Protein AF-A0A9N8ZS80-F1 (afdb_monomer_lite)

Organism: NCBI:txid144538

Foldseek 3Di:
DDKDKDKDFQKQFDQDPLDDPVLRGRHTDTFMDIDPADKDKDKADFPQFQDQLCVCVVVVSGRIDHTFIKIWMFGPDPPDATEIEIEGDADQQHALQSLLSRVLSVQLVCVVCCQRHQWYKYWYFSNQFLAQPCLVDSRHPDPCSPLVYPHRSLRLCVQQQVPAALVNDQFRQSLQQLVPPDDDPPCGRVNSPHDRSSRRSSHHNQWDFLDDQPPPFFAQDCVVVSSGTGRGITIITGQKDWPDKDWDPPVCPPHNTIDIDTDIDGDPDVQSNDDSVSSVVVSVVRNVVSVVVNVVVVVVVVVVVVVVVVVVVVVVVVVVVVVVVVVVVVVD

Secondary structure (DSSP, 8-state):
-PPEEEEEEEEEE---TTS-GGG---SEEEEEEEESSEEEEEEEE-S--SS-HHHHGGGGT--EEE--EEEEEEEE-SSSSPEEEEEEE--SSSHHHHHHHHHHHHHHHHHHTTTT--SEEEEEE-----SGGGGGSTT--STHHHHTTTS-HHHHHIIIIITSBGGG-SS-HHHHTTT-TTTTTTSTTTTT---HHHHHH--BSS-B-SS-TTTS-SB--GGGTTS--B--EEEEEESEEEEEEEEE-TT-SS-SS-EEEEEEEE---SSSSS-HHHHHHHHHHHHHHHHHHHHHHHHHHHHHHHHHHHHHHHHHHHHHHHHHHHHHTT--

Structure (mmCIF, N/CA/C/O backbone):
data_AF-A0A9N8ZS80-F1
#
_entry.id   AF-A0A9N8ZS80-F1
#
loop_
_atom_site.group_PDB
_atom_site.id
_atom_site.type_symbol
_atom_site.label_atom_id
_atom_site.label_alt_id
_atom_site.label_comp_id
_atom_site.label_asym_id
_atom_site.label_entity_id
_atom_site.label_seq_id
_atom_site.pdbx_PDB_ins_code
_atom_site.Cartn_x
_atom_site.Cartn_y
_atom_site.Cartn_z
_atom_site.occupancy
_atom_site.B_iso_or_equiv
_atom_site.auth_seq_id
_atom_site.auth_comp_id
_atom_site.auth_asym_id
_atom_site.auth_atom_id
_atom_site.pdbx_PDB_model_num
ATOM 1 N N . MET A 1 1 ? -5.943 -30.310 -9.540 1.00 59.84 1 MET A N 1
ATOM 2 C CA . MET A 1 1 ? -4.812 -29.507 -9.014 1.00 59.84 1 MET A CA 1
ATOM 3 C C . MET A 1 1 ? -5.146 -29.093 -7.591 1.00 59.84 1 MET A C 1
ATOM 5 O O . MET A 1 1 ? -6.266 -28.646 -7.380 1.00 59.84 1 MET A O 1
ATOM 9 N N . LYS A 1 2 ? -4.237 -29.285 -6.628 1.00 87.75 2 LYS A N 1
ATOM 10 C CA . LYS A 1 2 ? -4.430 -28.842 -5.236 1.00 87.75 2 LYS A CA 1
ATOM 11 C C . LYS A 1 2 ? -3.836 -27.437 -5.080 1.00 87.75 2 LYS A C 1
ATOM 13 O O . LYS A 1 2 ? -2.750 -27.196 -5.592 1.00 87.75 2 LYS A O 1
ATOM 18 N N . TRP A 1 3 ? -4.551 -26.531 -4.420 1.00 94.44 3 TRP A N 1
ATOM 19 C CA . TRP A 1 3 ? -4.026 -25.214 -4.051 1.00 94.44 3 TRP A CA 1
ATOM 20 C C . TRP A 1 3 ? -3.178 -25.328 -2.782 1.00 94.44 3 TRP A C 1
ATOM 22 O O . TRP A 1 3 ? -3.508 -26.111 -1.891 1.00 94.44 3 TRP A O 1
ATOM 32 N N . LYS A 1 4 ? -2.107 -24.541 -2.700 1.00 96.06 4 LYS A N 1
ATOM 33 C CA . LYS A 1 4 ? -1.313 -24.320 -1.489 1.00 96.06 4 LYS A CA 1
ATOM 34 C C . LYS A 1 4 ? -1.683 -22.957 -0.922 1.00 96.06 4 LYS A C 1
ATOM 36 O O . LYS A 1 4 ? -1.818 -22.004 -1.686 1.00 96.06 4 LYS A O 1
ATOM 41 N N . GLY A 1 5 ? -1.885 -22.875 0.387 1.00 97.44 5 GLY A N 1
ATOM 42 C CA . GLY A 1 5 ? -2.353 -21.662 1.049 1.00 97.44 5 GLY A CA 1
ATOM 43 C C . GLY A 1 5 ? -1.586 -21.391 2.331 1.00 97.44 5 GLY A C 1
ATOM 44 O O . GLY A 1 5 ? -1.298 -22.320 3.083 1.00 97.44 5 GLY A O 1
ATOM 45 N N . GLY A 1 6 ? -1.277 -20.122 2.561 1.00 98.00 6 GLY A N 1
ATOM 46 C CA . GLY A 1 6 ? -0.759 -19.605 3.819 1.00 98.00 6 GLY A CA 1
ATOM 47 C C . GLY A 1 6 ? -1.748 -18.593 4.375 1.00 98.00 6 GLY A C 1
ATOM 48 O O . GLY A 1 6 ? -2.259 -17.758 3.628 1.00 98.00 6 GLY A O 1
ATOM 49 N N . PHE A 1 7 ? -2.022 -18.678 5.672 1.00 98.31 7 PHE A N 1
ATOM 50 C CA . PHE A 1 7 ? -2.827 -17.710 6.407 1.00 98.31 7 PHE A CA 1
ATOM 51 C C . PHE A 1 7 ? -2.052 -17.275 7.645 1.00 98.31 7 PHE A C 1
ATOM 53 O O . PHE A 1 7 ? -1.544 -18.120 8.383 1.00 98.31 7 PHE A O 1
ATOM 60 N N . VAL A 1 8 ? -1.979 -15.968 7.877 1.00 98.31 8 VAL A N 1
ATOM 61 C CA . VAL A 1 8 ? -1.471 -15.408 9.130 1.00 98.31 8 VAL A CA 1
ATOM 62 C C . VAL A 1 8 ? -2.592 -14.654 9.823 1.00 98.31 8 VAL A C 1
ATOM 64 O O . VAL A 1 8 ? -3.201 -13.757 9.245 1.00 98.31 8 VAL A O 1
ATOM 67 N N . CYS A 1 9 ? -2.862 -15.032 11.069 1.00 98.00 9 CYS A N 1
ATOM 68 C CA . CYS A 1 9 ? -3.802 -14.324 11.923 1.00 98.00 9 CYS A CA 1
ATOM 69 C C . CYS A 1 9 ? -3.148 -13.029 12.423 1.00 98.00 9 CYS A C 1
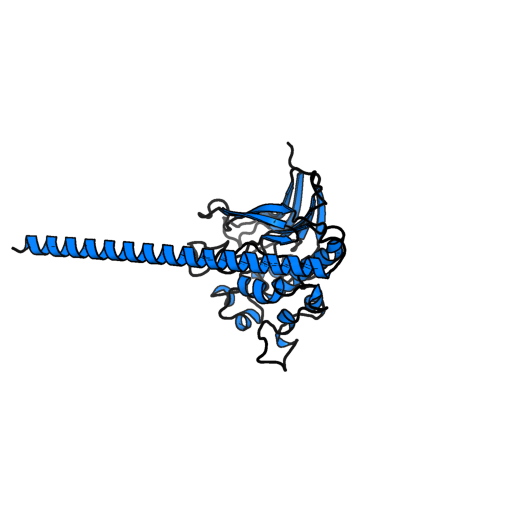ATOM 71 O O . CYS A 1 9 ? -2.146 -13.082 13.134 1.00 98.00 9 CYS A O 1
ATOM 73 N N . GLU A 1 10 ? -3.726 -11.883 12.076 1.00 97.31 10 GLU A N 1
ATOM 74 C CA . GLU A 1 10 ? -3.350 -10.581 12.634 1.00 97.31 10 GLU A CA 1
ATOM 75 C C . GLU A 1 10 ? -4.068 -10.332 13.959 1.00 97.31 10 GLU A C 1
ATOM 77 O O . GLU A 1 10 ? -3.439 -9.944 14.945 1.00 97.31 10 GLU A O 1
ATOM 82 N N . PHE A 1 11 ? -5.382 -10.594 13.988 1.00 96.69 11 PHE A N 1
ATOM 83 C CA . PHE A 1 11 ? -6.222 -10.356 15.156 1.00 96.69 11 PHE A CA 1
ATOM 84 C C . PHE A 1 11 ? -7.147 -11.517 15.471 1.00 96.69 11 PHE A C 1
ATOM 86 O O . PHE A 1 11 ? -7.776 -12.094 14.588 1.00 96.69 11 PHE A O 1
ATOM 93 N N . ILE A 1 12 ? -7.300 -11.770 16.764 1.00 96.12 12 ILE A N 1
ATOM 94 C CA . ILE A 1 12 ? -8.440 -12.494 17.315 1.00 96.12 12 ILE A CA 1
ATOM 95 C C . ILE A 1 12 ? -9.488 -11.441 17.684 1.00 96.12 12 ILE A C 1
ATOM 97 O O . ILE A 1 12 ? -9.229 -10.571 18.520 1.00 96.12 12 ILE A O 1
ATOM 101 N N . GLU A 1 13 ? -10.650 -11.504 17.040 1.00 93.94 13 GLU A N 1
ATOM 102 C CA . GLU A 1 13 ? -11.804 -10.643 17.300 1.00 93.94 13 GLU A CA 1
ATOM 103 C C . GLU A 1 13 ? -12.533 -11.185 18.535 1.00 93.94 13 GLU A C 1
ATOM 105 O O . GLU A 1 13 ? -13.081 -12.286 18.500 1.00 93.94 13 GLU A O 1
ATOM 110 N N . ILE A 1 14 ? -12.536 -10.444 19.643 1.00 93.69 14 ILE A N 1
ATOM 111 C CA . ILE A 1 14 ? -13.192 -10.896 20.876 1.00 93.69 14 ILE A CA 1
ATOM 112 C C . ILE A 1 14 ? -14.683 -10.587 20.774 1.00 93.69 14 ILE A C 1
ATOM 114 O O . ILE A 1 14 ? -15.053 -9.451 20.475 1.00 93.69 14 ILE A O 1
ATOM 118 N N . GLU A 1 15 ? -15.516 -11.593 21.038 1.00 93.44 15 GLU A N 1
ATOM 119 C CA . GLU A 1 15 ? -16.963 -11.415 21.139 1.00 93.44 15 GLU A CA 1
ATOM 120 C C . GLU A 1 15 ? -17.309 -10.413 22.252 1.00 93.44 15 GLU A C 1
ATOM 122 O O . GLU A 1 15 ? -16.790 -10.516 23.368 1.00 93.44 15 GLU A O 1
ATOM 127 N N . SER A 1 16 ? -18.133 -9.406 21.960 1.00 91.75 16 SER A N 1
ATOM 128 C CA . SER A 1 16 ? -18.447 -8.361 22.933 1.00 91.75 16 SER A CA 1
ATOM 129 C C . SER A 1 16 ? -19.764 -7.657 22.660 1.00 91.75 16 SER A C 1
ATOM 131 O O . SER A 1 16 ? -19.909 -6.986 21.643 1.00 91.75 16 SER A O 1
ATOM 133 N N . GLU A 1 17 ? -20.624 -7.632 23.680 1.00 91.44 17 GLU A N 1
ATOM 134 C CA . GLU A 1 17 ? -21.903 -6.904 23.702 1.00 91.44 17 GLU A CA 1
ATOM 135 C C . GLU A 1 17 ? -21.783 -5.396 23.403 1.00 91.44 17 GLU A C 1
ATOM 137 O O . GLU A 1 17 ? -22.780 -4.736 23.121 1.00 91.44 17 GLU A O 1
ATOM 142 N N . LYS A 1 18 ? -20.570 -4.825 23.454 1.00 86.75 18 LYS A N 1
ATOM 143 C CA . LYS A 1 18 ? -20.315 -3.432 23.049 1.00 86.75 18 LYS A CA 1
ATOM 144 C C . LYS A 1 18 ? -20.438 -3.220 21.535 1.00 86.75 18 LYS A C 1
ATOM 146 O O . LYS A 1 18 ? -20.561 -2.076 21.095 1.00 86.75 18 LYS A O 1
ATOM 151 N N . ARG A 1 19 ? -20.340 -4.288 20.741 1.00 85.94 19 ARG A N 1
ATOM 152 C CA . ARG A 1 19 ? -20.450 -4.264 19.282 1.00 85.94 19 ARG A CA 1
ATOM 153 C C . ARG A 1 19 ? -21.894 -4.495 18.847 1.00 85.94 19 ARG A C 1
ATOM 155 O O . ARG A 1 19 ? -22.724 -4.992 19.596 1.00 85.94 19 ARG A O 1
ATOM 162 N N . HIS A 1 20 ? -22.194 -4.137 17.603 1.00 83.62 20 HIS A N 1
ATOM 163 C CA . HIS A 1 20 ? -23.466 -4.504 16.987 1.00 83.62 20 HIS A CA 1
ATOM 164 C C . HIS A 1 20 ? -23.537 -6.013 16.740 1.00 83.62 20 HIS A C 1
ATOM 166 O O . HIS A 1 20 ? -22.519 -6.613 16.417 1.00 83.62 20 HIS A O 1
ATOM 172 N N . ASP A 1 21 ? -24.741 -6.592 16.771 1.00 84.94 21 ASP A N 1
ATOM 173 C CA . ASP A 1 21 ? -24.992 -8.034 16.580 1.00 84.94 21 ASP A CA 1
ATOM 174 C C . ASP A 1 21 ? -24.302 -8.638 15.351 1.00 84.94 21 ASP A C 1
ATOM 176 O O . ASP A 1 21 ? -23.766 -9.741 15.405 1.00 84.94 21 ASP A O 1
ATOM 180 N N . ARG A 1 22 ? -24.253 -7.889 14.245 1.00 80.75 22 ARG A N 1
ATOM 181 C CA . ARG A 1 22 ? -23.562 -8.312 13.019 1.00 80.75 22 ARG A CA 1
ATOM 182 C C . ARG A 1 22 ? -22.041 -8.417 13.194 1.00 80.75 22 ARG A C 1
ATOM 184 O O . ARG A 1 22 ? -21.412 -9.252 12.555 1.00 80.75 22 ARG A O 1
ATOM 191 N N . ASP A 1 23 ? -21.467 -7.559 14.031 1.00 83.81 23 ASP A N 1
ATOM 192 C CA . ASP A 1 23 ? -20.028 -7.333 14.163 1.00 83.81 23 ASP A CA 1
ATOM 193 C C . ASP A 1 23 ? -19.503 -7.812 15.533 1.00 83.81 23 ASP A C 1
ATOM 195 O O . ASP A 1 23 ? -18.401 -7.426 15.924 1.00 83.81 23 ASP A O 1
ATOM 199 N N . GLN A 1 24 ? -20.271 -8.650 16.252 1.00 85.62 24 GLN A N 1
ATOM 200 C CA . GLN A 1 24 ? -20.043 -9.063 17.650 1.00 85.62 24 GLN A CA 1
ATOM 201 C C . GLN A 1 24 ? -18.624 -9.552 17.932 1.00 85.62 24 GLN A C 1
ATOM 203 O O . GLN A 1 24 ? -18.120 -9.324 19.025 1.00 85.62 24 GLN A O 1
ATOM 208 N N . GLY A 1 25 ? -17.951 -10.145 16.945 1.00 87.31 25 GLY A N 1
ATOM 209 C CA . GLY A 1 25 ? -16.612 -10.712 17.072 1.00 87.31 25 GLY A CA 1
ATOM 210 C C . GLY A 1 25 ? -16.663 -12.237 17.050 1.00 87.31 25 GLY A C 1
ATOM 211 O O . GLY A 1 25 ? -17.479 -12.815 16.338 1.00 87.31 25 GLY A O 1
ATOM 212 N N . GLY A 1 26 ? -15.758 -12.894 17.779 1.00 87.88 26 GLY A N 1
ATOM 213 C CA . GLY A 1 26 ? -15.676 -14.360 17.862 1.00 87.88 26 GLY A CA 1
ATOM 214 C C . GLY A 1 26 ? -14.921 -15.029 16.705 1.00 87.88 26 GLY A C 1
ATOM 215 O O . GLY A 1 26 ? -14.918 -16.252 16.591 1.00 87.88 26 GLY A O 1
ATOM 216 N N . GLY A 1 27 ? -14.277 -14.237 15.845 1.00 92.50 27 GLY A N 1
ATOM 217 C CA . GLY A 1 27 ? -13.559 -14.701 14.659 1.00 92.50 27 GLY A CA 1
ATOM 218 C C . GLY A 1 27 ? -12.073 -14.350 14.662 1.00 92.50 27 GLY A C 1
ATOM 219 O O . GLY A 1 27 ? -11.509 -13.870 15.647 1.00 92.50 27 GLY A O 1
ATOM 220 N N . VAL A 1 28 ? -11.435 -14.571 13.515 1.00 94.81 28 VAL A N 1
ATOM 221 C CA . VAL A 1 28 ? -10.059 -14.141 13.258 1.00 94.81 28 VAL A CA 1
ATOM 222 C C . VAL A 1 28 ? -10.007 -13.243 12.036 1.00 94.81 28 VAL A C 1
ATOM 224 O O . VAL A 1 28 ? -10.733 -13.440 11.064 1.00 94.81 28 VAL A O 1
ATOM 227 N N . HIS A 1 29 ? -9.107 -12.275 12.091 1.00 93.31 29 HIS A N 1
ATOM 228 C CA . HIS A 1 29 ? -8.771 -11.381 11.000 1.00 93.31 29 HIS A CA 1
ATOM 229 C C . HIS A 1 29 ? -7.338 -11.686 10.574 1.00 93.31 29 HIS A C 1
ATOM 231 O O . HIS A 1 29 ? -6.450 -11.760 11.425 1.00 93.31 29 HIS A O 1
ATOM 237 N N . GLY A 1 30 ? -7.083 -11.857 9.279 1.00 96.12 30 GLY A N 1
ATOM 238 C CA . GLY A 1 30 ? -5.729 -12.114 8.813 1.00 96.12 30 GLY A CA 1
ATOM 239 C C . GLY A 1 30 ? -5.508 -11.924 7.323 1.00 96.12 30 GLY A C 1
ATOM 240 O O . GLY A 1 30 ? -6.435 -11.630 6.572 1.00 96.12 30 GLY A O 1
ATOM 241 N N . ASN A 1 31 ? -4.262 -12.143 6.913 1.00 98.19 31 ASN A N 1
ATOM 242 C CA . ASN A 1 31 ? -3.827 -12.105 5.521 1.00 98.19 31 ASN A CA 1
ATOM 243 C C . ASN A 1 31 ? -3.705 -13.530 4.973 1.00 98.19 31 ASN A C 1
ATOM 245 O O . ASN A 1 31 ? -3.234 -14.431 5.674 1.00 98.19 31 ASN A O 1
ATOM 249 N N . ALA A 1 32 ? -4.106 -13.733 3.717 1.00 98.06 32 ALA A N 1
ATOM 250 C CA . ALA A 1 32 ? -4.076 -15.037 3.064 1.00 98.06 32 ALA A CA 1
ATOM 251 C C . ALA A 1 32 ? -3.474 -14.953 1.659 1.00 98.06 32 ALA A C 1
ATOM 253 O O . ALA A 1 32 ? -3.822 -14.074 0.872 1.00 98.06 32 ALA A O 1
ATOM 254 N N . ILE A 1 33 ? -2.612 -15.911 1.319 1.00 98.44 33 ILE A N 1
ATOM 255 C CA . ILE A 1 33 ? -2.072 -16.083 -0.035 1.00 98.44 33 ILE A CA 1
ATOM 256 C C . ILE A 1 33 ? -2.306 -17.526 -0.468 1.00 98.44 33 ILE A C 1
ATOM 258 O O . ILE A 1 33 ? -1.954 -18.462 0.250 1.00 98.44 33 ILE A O 1
ATOM 262 N N . PHE A 1 34 ? -2.855 -17.700 -1.672 1.00 97.75 34 PHE A N 1
ATOM 263 C CA . PHE A 1 34 ? -3.076 -19.003 -2.294 1.00 97.75 34 PHE A CA 1
ATOM 264 C C . PHE A 1 34 ? -2.342 -19.090 -3.630 1.00 97.75 34 PHE A C 1
ATOM 266 O O . PHE A 1 34 ? -2.385 -18.162 -4.436 1.00 97.75 34 PHE A O 1
ATOM 273 N N . SER A 1 35 ? -1.704 -20.228 -3.893 1.00 96.56 35 SER A N 1
ATOM 274 C CA . SER A 1 35 ? -0.995 -20.497 -5.144 1.00 96.56 35 SER A CA 1
ATOM 275 C C . SER A 1 35 ? -1.262 -21.915 -5.644 1.00 96.56 35 SER A C 1
ATOM 277 O O . SER A 1 35 ? -1.484 -22.844 -4.867 1.00 96.56 35 SER A O 1
ATOM 279 N N . LYS A 1 36 ? -1.235 -22.091 -6.968 1.00 95.75 36 LYS A N 1
ATOM 280 C CA . LYS A 1 36 ? -1.180 -23.420 -7.601 1.00 95.75 36 LYS A CA 1
ATOM 281 C C . LYS A 1 36 ? 0.245 -23.974 -7.668 1.00 95.75 36 LYS A C 1
ATOM 283 O O . LYS A 1 36 ? 0.411 -25.164 -7.919 1.00 95.75 36 LYS A O 1
ATOM 288 N N . TYR A 1 37 ? 1.240 -23.112 -7.486 1.00 95.88 37 TYR A N 1
ATOM 289 C CA . TYR A 1 37 ? 2.655 -23.455 -7.489 1.00 95.88 37 TYR A CA 1
ATOM 290 C C . TYR A 1 37 ? 3.165 -23.710 -6.074 1.00 95.88 37 TYR A C 1
ATOM 292 O O . TYR A 1 37 ? 2.491 -23.407 -5.086 1.00 95.88 37 TYR A O 1
ATOM 300 N N . ASP A 1 38 ? 4.378 -24.245 -5.994 1.00 96.69 38 ASP A N 1
ATOM 301 C CA . ASP A 1 38 ? 5.118 -24.355 -4.746 1.00 96.69 38 ASP A CA 1
ATOM 302 C C . ASP A 1 38 ? 5.358 -22.965 -4.157 1.00 96.69 38 ASP A C 1
ATOM 304 O O . ASP A 1 38 ? 5.608 -21.998 -4.880 1.00 96.69 38 ASP A O 1
ATOM 308 N N . VAL A 1 39 ? 5.208 -22.863 -2.840 1.00 98.06 39 VAL A N 1
ATOM 309 C CA . VAL A 1 39 ? 5.229 -21.587 -2.137 1.00 98.06 39 VAL A CA 1
ATOM 310 C C . VAL A 1 39 ? 5.799 -21.769 -0.740 1.00 98.06 39 VAL A C 1
ATOM 312 O O . VAL A 1 39 ? 5.376 -22.676 -0.020 1.00 98.06 39 VAL A O 1
ATOM 315 N N . ASP A 1 40 ? 6.731 -20.892 -0.381 1.00 98.25 40 ASP A N 1
ATOM 316 C CA . ASP A 1 40 ? 7.274 -20.762 0.968 1.00 98.25 40 ASP A CA 1
ATOM 317 C C . ASP A 1 40 ? 6.741 -19.474 1.599 1.00 98.25 40 ASP A C 1
ATOM 319 O O . ASP A 1 40 ? 6.678 -18.432 0.946 1.00 98.25 40 ASP A O 1
ATOM 323 N N . PHE A 1 41 ? 6.336 -19.540 2.868 1.00 98.62 41 PHE A N 1
ATOM 324 C CA . PHE A 1 41 ? 5.737 -18.410 3.576 1.00 98.62 41 PHE A CA 1
ATOM 325 C C . PHE A 1 41 ? 6.643 -17.906 4.695 1.00 98.62 41 PHE A C 1
ATOM 327 O O . PHE A 1 41 ? 7.241 -18.692 5.430 1.00 98.62 41 PHE A O 1
ATOM 334 N N . ARG A 1 42 ? 6.666 -16.588 4.885 1.00 98.56 42 ARG A N 1
ATOM 335 C CA . ARG A 1 42 ? 7.197 -15.934 6.086 1.00 98.56 42 ARG A CA 1
ATOM 336 C C . ARG A 1 42 ? 6.306 -14.769 6.493 1.00 98.56 42 ARG A C 1
ATOM 338 O O . ARG A 1 42 ? 5.510 -14.269 5.703 1.00 98.56 42 ARG A O 1
ATOM 345 N N . VAL A 1 43 ? 6.466 -14.314 7.728 1.00 98.69 43 VAL A N 1
ATOM 346 C CA . VAL A 1 43 ? 5.738 -13.158 8.256 1.00 98.69 43 VAL A CA 1
ATOM 347 C C . VAL A 1 43 ? 6.707 -11.995 8.401 1.00 98.69 43 VAL A C 1
ATOM 349 O O . VAL A 1 43 ? 7.766 -12.140 9.012 1.00 98.69 43 VAL A O 1
ATOM 352 N N . LEU A 1 44 ? 6.348 -10.845 7.836 1.00 98.44 44 LEU A N 1
ATOM 353 C CA . LEU A 1 44 ? 7.007 -9.577 8.116 1.00 98.44 44 LEU A CA 1
ATOM 354 C C . LEU A 1 44 ? 6.271 -8.917 9.278 1.00 98.44 44 LEU A C 1
ATOM 356 O O . LEU A 1 44 ? 5.124 -8.481 9.156 1.00 98.44 44 LEU A O 1
ATOM 360 N N . ASP A 1 45 ? 6.945 -8.898 10.421 1.00 97.75 45 ASP A N 1
ATOM 361 C CA . ASP A 1 45 ? 6.423 -8.327 11.650 1.00 97.75 45 ASP A CA 1
ATOM 362 C C . ASP A 1 45 ? 6.705 -6.823 11.716 1.00 97.75 45 ASP A C 1
ATOM 364 O O . ASP A 1 45 ? 7.866 -6.399 11.722 1.00 97.75 45 ASP A O 1
ATOM 368 N N . HIS A 1 46 ? 5.641 -6.021 11.767 1.00 97.88 46 HIS A N 1
ATOM 369 C CA . HIS A 1 46 ? 5.777 -4.576 11.751 1.00 97.88 46 HIS A CA 1
ATOM 370 C C . HIS A 1 46 ? 6.283 -4.036 13.088 1.00 97.88 46 HIS A C 1
ATOM 372 O O . HIS A 1 46 ? 5.664 -4.258 14.137 1.00 97.88 46 HIS A O 1
ATOM 378 N N . LYS A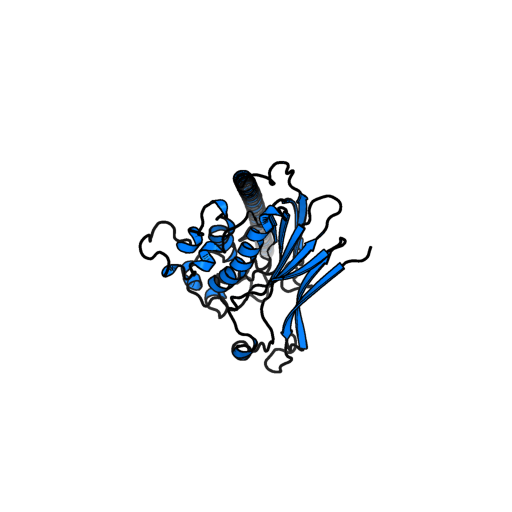 1 47 ? 7.375 -3.262 13.056 1.00 96.56 47 LYS A N 1
ATOM 379 C CA . LYS A 1 47 ? 7.924 -2.624 14.268 1.00 96.56 47 LYS A CA 1
ATOM 380 C C . LYS A 1 47 ? 7.074 -1.431 14.670 1.00 96.56 47 LYS A C 1
ATOM 382 O O . LYS A 1 47 ? 6.848 -1.199 15.857 1.00 96.56 47 LYS A O 1
ATOM 387 N N . HIS A 1 48 ? 6.597 -0.672 13.688 1.00 95.94 48 HIS A N 1
ATOM 388 C CA . HIS A 1 48 ? 5.637 0.391 13.933 1.00 95.94 48 HIS A CA 1
ATOM 389 C C . HIS A 1 48 ? 4.210 -0.170 14.019 1.00 95.94 48 HIS A C 1
ATOM 391 O O . HIS A 1 48 ? 3.627 -0.587 13.022 1.00 95.94 48 HIS A O 1
ATOM 397 N N . GLN A 1 49 ? 3.631 -0.139 15.219 1.00 96.19 49 GLN A N 1
ATOM 398 C CA . GLN A 1 49 ? 2.231 -0.484 15.480 1.00 96.19 49 GLN A CA 1
ATOM 399 C C . GLN A 1 49 ? 1.507 0.789 15.942 1.00 96.19 49 GLN A C 1
ATOM 401 O O . GLN A 1 49 ? 1.604 1.149 17.117 1.00 96.19 49 GLN A O 1
ATOM 406 N N . PRO A 1 50 ? 0.833 1.522 15.036 1.00 93.38 50 PRO A N 1
ATOM 407 C CA . PRO A 1 50 ? 0.280 2.838 15.357 1.00 93.38 50 PRO A CA 1
ATOM 408 C C . PRO A 1 50 ? -0.833 2.816 16.410 1.00 93.38 50 PRO A C 1
ATOM 410 O O . PRO A 1 50 ? -1.131 3.844 17.017 1.00 93.38 50 PRO A O 1
ATOM 413 N N . PHE A 1 51 ? -1.478 1.663 16.582 1.00 93.12 51 PHE A N 1
ATOM 414 C CA . PHE A 1 51 ? -2.566 1.456 17.522 1.00 93.12 51 PHE A CA 1
ATOM 415 C C . PHE A 1 51 ? -2.329 0.159 18.293 1.00 93.12 51 PHE A C 1
ATOM 417 O O . PHE A 1 51 ? -2.071 -0.887 17.695 1.00 93.12 51 PHE A O 1
ATOM 424 N N . ASN A 1 52 ? -2.400 0.220 19.623 1.00 94.31 52 ASN A N 1
ATOM 425 C CA . ASN A 1 52 ? -2.241 -0.958 20.463 1.00 94.31 52 ASN A CA 1
ATOM 426 C C . ASN A 1 52 ? -3.613 -1.565 20.751 1.00 94.31 52 ASN A C 1
ATOM 428 O O . ASN A 1 52 ? -4.272 -1.193 21.716 1.00 94.31 52 ASN A O 1
ATOM 432 N N . TRP A 1 53 ? -4.037 -2.513 19.922 1.00 93.19 53 TRP A N 1
ATOM 433 C CA . TRP A 1 53 ? -5.348 -3.147 20.047 1.00 93.19 53 TRP A CA 1
ATOM 434 C C . TRP A 1 53 ? -5.580 -3.815 21.406 1.00 93.19 53 TRP A C 1
ATOM 436 O O . TRP A 1 53 ? -6.663 -3.689 21.965 1.00 93.19 53 TRP A O 1
ATOM 446 N N . GLU A 1 54 ? -4.559 -4.421 22.005 1.00 91.69 54 GLU A N 1
ATOM 447 C CA . GLU A 1 54 ? -4.702 -5.087 23.305 1.00 91.69 54 GLU A CA 1
ATOM 448 C C . GLU A 1 54 ? -4.957 -4.113 24.461 1.00 91.69 54 GLU A C 1
ATOM 450 O O . GLU A 1 54 ? -5.605 -4.480 25.439 1.00 91.69 54 GLU A O 1
ATOM 455 N N . LYS A 1 55 ? -4.461 -2.875 24.358 1.00 93.19 55 LYS A N 1
ATOM 456 C CA . LYS A 1 55 ? -4.604 -1.851 25.407 1.00 93.19 55 LYS A CA 1
ATOM 457 C C . LYS A 1 55 ? -5.698 -0.830 25.121 1.00 93.19 55 LYS A C 1
ATOM 459 O O . LYS A 1 55 ? -6.307 -0.312 26.049 1.00 93.19 55 LYS A O 1
ATOM 464 N N . ASP A 1 56 ? -5.907 -0.502 23.851 1.00 92.88 56 ASP A N 1
ATOM 465 C CA . ASP A 1 56 ? -6.697 0.650 23.418 1.00 92.88 56 ASP A CA 1
ATOM 466 C C . ASP A 1 56 ? -8.011 0.267 22.726 1.00 92.88 56 ASP A C 1
ATOM 468 O O . ASP A 1 56 ? -8.767 1.164 22.350 1.00 92.88 56 ASP A O 1
ATOM 472 N N . CYS A 1 57 ? -8.317 -1.025 22.554 1.00 88.75 57 CYS A N 1
ATOM 473 C CA . CYS A 1 57 ? -9.508 -1.473 21.821 1.00 88.75 57 CYS A CA 1
ATOM 474 C C . CYS A 1 57 ? -10.836 -0.904 22.341 1.00 88.75 57 CYS A C 1
ATOM 476 O O . CYS A 1 57 ? -11.729 -0.614 21.542 1.00 88.75 57 CYS A O 1
ATOM 478 N N . ASP A 1 58 ? -10.955 -0.670 23.650 1.00 86.50 58 ASP A N 1
ATOM 479 C CA . ASP A 1 58 ? -12.146 -0.066 24.255 1.00 86.50 58 ASP A CA 1
ATOM 480 C C . ASP A 1 58 ? -12.433 1.349 23.726 1.00 86.50 58 ASP A C 1
ATOM 482 O O . ASP A 1 58 ? -13.586 1.767 23.689 1.00 86.50 58 ASP A O 1
ATOM 486 N N . LYS A 1 59 ? -11.421 2.084 23.238 1.00 89.81 59 LYS A N 1
ATOM 487 C CA . LYS A 1 59 ? -11.611 3.422 22.641 1.00 89.81 59 LYS A CA 1
ATOM 488 C C . LYS A 1 59 ? -12.404 3.385 21.335 1.00 89.81 59 LYS A C 1
ATOM 490 O O . LYS A 1 59 ? -12.864 4.429 20.877 1.00 89.81 59 LYS A O 1
ATOM 495 N N . LEU A 1 60 ? -12.489 2.215 20.711 1.00 88.19 60 LEU A N 1
ATOM 496 C CA . LEU A 1 60 ? -13.160 1.992 19.434 1.00 88.19 60 LEU A CA 1
ATOM 497 C C . LEU A 1 60 ? -14.320 1.000 19.560 1.00 88.19 60 LEU A C 1
ATOM 499 O O . LEU A 1 60 ? -14.963 0.715 18.559 1.00 88.19 60 LEU A O 1
ATOM 503 N N . ASN A 1 61 ? -14.592 0.486 20.767 1.00 89.56 61 ASN A N 1
ATOM 504 C CA . ASN A 1 61 ? -15.547 -0.599 21.012 1.00 89.56 61 ASN A CA 1
ATOM 505 C C . ASN A 1 61 ? -15.297 -1.843 20.138 1.00 89.56 61 ASN A C 1
ATOM 507 O O . ASN A 1 61 ? -16.212 -2.609 19.869 1.00 89.56 61 ASN A O 1
ATOM 511 N N . GLU A 1 62 ? -14.049 -2.071 19.726 1.00 88.94 62 GLU A N 1
ATOM 512 C CA . GLU A 1 62 ? -13.644 -3.192 18.873 1.00 88.94 62 GLU A CA 1
ATOM 513 C C . GLU A 1 62 ? -12.580 -4.038 19.602 1.00 88.94 62 GLU A C 1
ATOM 515 O O . GLU A 1 62 ? -11.401 -3.989 19.240 1.00 88.94 62 GLU A O 1
ATOM 520 N N . PRO A 1 63 ? -12.938 -4.796 20.665 1.00 91.31 63 PRO A N 1
ATOM 521 C CA . PRO A 1 63 ? -11.985 -5.623 21.407 1.00 91.31 63 PRO A CA 1
ATOM 522 C C . PRO A 1 63 ? -11.309 -6.653 20.501 1.00 91.31 63 PRO A C 1
ATOM 524 O O . PRO A 1 63 ? -11.970 -7.484 19.876 1.00 91.31 63 PRO A O 1
ATOM 527 N N . ARG A 1 64 ? -9.979 -6.569 20.417 1.00 93.06 64 ARG A N 1
ATOM 528 C CA . ARG A 1 64 ? -9.122 -7.420 19.585 1.00 93.06 64 ARG A CA 1
ATOM 529 C C . ARG A 1 64 ? -7.820 -7.725 20.319 1.00 93.06 64 ARG A C 1
ATOM 531 O O . ARG A 1 64 ? -7.314 -6.883 21.060 1.00 93.06 64 ARG A O 1
ATOM 538 N N . LYS A 1 65 ? -7.253 -8.904 20.070 1.00 95.00 65 LYS A N 1
ATOM 539 C CA . LYS A 1 65 ? -5.879 -9.265 20.465 1.00 95.00 65 LYS A CA 1
ATOM 540 C C . LYS A 1 65 ? -5.028 -9.493 19.233 1.00 95.00 65 LYS A C 1
ATOM 542 O O . LYS A 1 65 ? -5.530 -10.078 18.279 1.00 95.00 65 LYS A O 1
ATOM 547 N N . GLY A 1 66 ? -3.765 -9.082 19.273 1.00 95.88 66 GLY A N 1
ATOM 548 C CA . GLY A 1 66 ? -2.855 -9.176 18.134 1.00 95.88 66 GLY A CA 1
ATOM 549 C C . GLY A 1 66 ? -2.453 -7.820 17.556 1.00 95.88 66 GLY A C 1
ATOM 550 O O . GLY A 1 66 ? -2.525 -6.788 18.229 1.00 95.88 66 GLY A O 1
ATOM 551 N N . ARG A 1 67 ? -1.949 -7.835 16.321 1.00 96.69 67 ARG A N 1
ATOM 552 C CA . ARG A 1 67 ? -1.297 -6.691 15.667 1.00 96.69 67 ARG A CA 1
ATOM 553 C C . ARG A 1 67 ? -1.191 -6.888 14.156 1.00 96.69 67 ARG A C 1
ATOM 555 O O . ARG A 1 67 ? -1.291 -8.009 13.664 1.00 96.69 67 ARG A O 1
ATOM 562 N N . ARG A 1 68 ? -0.918 -5.799 13.434 1.00 97.25 68 ARG A N 1
ATOM 563 C CA . ARG A 1 68 ? -0.727 -5.836 11.977 1.00 97.25 68 ARG A CA 1
ATOM 564 C C . ARG A 1 68 ? 0.564 -6.551 11.618 1.00 97.25 68 ARG A C 1
ATOM 566 O O . ARG A 1 68 ? 1.617 -6.229 12.179 1.00 97.25 68 ARG A O 1
ATOM 573 N N . VAL A 1 69 ? 0.485 -7.467 10.658 1.00 98.31 69 VAL A N 1
ATOM 574 C CA . VAL A 1 69 ? 1.633 -8.181 10.089 1.00 98.31 69 VAL A CA 1
ATOM 575 C C . VAL A 1 69 ? 1.410 -8.414 8.600 1.00 98.31 69 VAL A C 1
ATOM 577 O O . VAL A 1 69 ? 0.295 -8.650 8.148 1.00 98.31 69 VAL A O 1
ATOM 580 N N . THR A 1 70 ? 2.485 -8.412 7.822 1.00 98.69 70 THR A N 1
ATOM 581 C CA . THR A 1 70 ? 2.403 -8.705 6.388 1.00 98.69 70 THR A CA 1
ATOM 582 C C . THR A 1 70 ? 2.747 -10.172 6.136 1.00 98.69 70 THR A C 1
ATOM 584 O O . THR A 1 70 ? 3.791 -10.657 6.582 1.00 98.69 70 THR A O 1
ATOM 587 N N . LEU A 1 71 ? 1.892 -10.890 5.401 1.00 98.88 71 LEU A N 1
ATOM 588 C CA . LEU A 1 71 ? 2.213 -12.236 4.920 1.00 98.88 71 LEU A CA 1
ATOM 589 C C . LEU A 1 71 ? 3.060 -12.120 3.657 1.00 98.88 71 LEU A C 1
ATOM 591 O O . LEU A 1 71 ? 2.647 -11.479 2.692 1.00 98.88 71 LEU A O 1
ATOM 595 N N . VAL A 1 72 ? 4.222 -12.763 3.650 1.00 98.88 72 VAL A N 1
ATOM 596 C CA . VAL A 1 72 ? 5.116 -12.805 2.493 1.00 98.88 72 VAL A CA 1
ATOM 597 C C . VAL A 1 72 ? 5.186 -14.231 1.969 1.00 98.88 72 VAL A C 1
ATOM 599 O O . VAL A 1 72 ? 5.330 -15.178 2.742 1.00 98.88 72 VAL A O 1
ATOM 602 N N . ALA A 1 73 ? 5.089 -14.379 0.655 1.00 98.75 73 ALA A N 1
ATOM 603 C CA . ALA A 1 73 ? 5.164 -15.649 -0.043 1.00 98.75 73 ALA A CA 1
ATOM 604 C C . ALA A 1 73 ? 6.225 -15.590 -1.144 1.00 98.75 73 ALA A C 1
ATOM 606 O O . ALA A 1 73 ? 6.176 -14.712 -2.005 1.00 98.75 73 ALA A O 1
ATOM 607 N N . GLU A 1 74 ? 7.142 -16.549 -1.147 1.00 98.50 74 GLU A N 1
ATOM 608 C CA . GLU A 1 74 ? 8.015 -16.826 -2.284 1.00 98.50 74 GLU A CA 1
ATOM 609 C C . GLU A 1 74 ? 7.358 -17.913 -3.138 1.00 98.50 74 GLU A C 1
ATOM 611 O O . GLU A 1 74 ? 7.247 -19.065 -2.721 1.00 98.50 74 GLU A O 1
ATOM 616 N N . ILE A 1 75 ? 6.871 -17.542 -4.321 1.00 97.88 75 ILE A N 1
ATOM 617 C CA . ILE A 1 75 ? 6.136 -18.435 -5.219 1.00 97.88 75 ILE A CA 1
ATOM 618 C C . ILE A 1 75 ? 7.078 -18.932 -6.315 1.00 97.88 75 ILE A C 1
ATOM 620 O O . ILE A 1 75 ? 7.540 -18.158 -7.154 1.00 97.88 75 ILE A O 1
ATOM 624 N N . LYS A 1 76 ? 7.314 -20.244 -6.350 1.00 96.25 76 LYS A N 1
ATOM 625 C CA . LYS A 1 76 ? 8.219 -20.904 -7.300 1.00 96.25 76 LYS A CA 1
ATOM 626 C C . LYS A 1 76 ? 7.469 -21.250 -8.579 1.00 96.25 76 LYS A C 1
ATOM 628 O O . LYS A 1 76 ? 6.776 -22.262 -8.654 1.00 96.25 76 LYS A O 1
ATOM 633 N N . THR A 1 77 ? 7.564 -20.382 -9.581 1.00 90.12 77 THR A N 1
ATOM 634 C CA . THR A 1 77 ? 6.870 -20.590 -10.861 1.00 90.12 77 THR A CA 1
ATOM 635 C C . THR A 1 77 ? 7.588 -21.619 -11.738 1.00 90.12 77 THR A C 1
ATOM 637 O O . THR A 1 77 ? 8.784 -21.846 -11.592 1.00 90.12 77 THR A O 1
ATOM 640 N N . ALA A 1 78 ? 6.864 -22.238 -12.674 1.00 89.06 78 ALA A N 1
ATOM 641 C CA . ALA A 1 78 ? 7.445 -23.211 -13.605 1.00 89.06 78 ALA A CA 1
ATOM 642 C C . ALA A 1 78 ? 8.131 -22.575 -14.834 1.00 89.06 78 ALA A C 1
ATOM 644 O O . ALA A 1 78 ? 8.785 -23.278 -15.596 1.00 89.06 78 ALA A O 1
ATOM 645 N N . PHE A 1 79 ? 7.944 -21.272 -15.067 1.00 86.31 79 PHE A N 1
ATOM 646 C CA . PHE A 1 79 ? 8.297 -20.589 -16.323 1.00 86.31 79 PHE A CA 1
ATOM 647 C C . PHE A 1 79 ? 9.072 -19.281 -16.106 1.00 86.31 79 PHE A C 1
ATOM 649 O O . PHE A 1 79 ? 9.173 -18.460 -17.014 1.00 86.31 79 PHE A O 1
ATOM 656 N N . GLY A 1 80 ? 9.622 -19.070 -14.913 1.00 84.44 80 GLY A N 1
ATOM 657 C CA . GLY A 1 80 ? 10.442 -17.904 -14.612 1.00 84.44 80 GLY A CA 1
ATOM 658 C C . GLY A 1 80 ? 10.980 -17.923 -13.184 1.00 84.44 80 GLY A C 1
ATOM 659 O O . GLY A 1 80 ? 10.750 -18.889 -12.449 1.00 84.44 80 GLY A O 1
ATOM 660 N N . PRO A 1 81 ? 11.703 -16.867 -12.778 1.00 89.75 81 PRO A N 1
ATOM 661 C CA . PRO A 1 81 ? 12.244 -16.765 -11.430 1.00 89.75 81 PRO A CA 1
ATOM 662 C C . PRO A 1 81 ? 11.146 -16.769 -10.353 1.00 89.75 81 PRO A C 1
ATOM 664 O O . PRO A 1 81 ? 9.975 -16.506 -10.658 1.00 89.75 81 PRO A O 1
ATOM 667 N N . PRO A 1 82 ? 11.501 -17.053 -9.088 1.00 94.25 82 PRO A N 1
ATOM 668 C CA . PRO A 1 82 ? 10.565 -16.950 -7.979 1.00 94.25 82 PRO A CA 1
ATOM 669 C C . PRO A 1 82 ? 9.952 -15.548 -7.877 1.00 94.25 82 PRO A C 1
ATOM 671 O O . PRO A 1 82 ? 10.629 -14.536 -8.072 1.00 94.25 82 PRO A O 1
ATOM 674 N N . ILE A 1 83 ? 8.658 -15.495 -7.562 1.00 96.81 83 ILE A N 1
ATOM 675 C CA . ILE A 1 83 ? 7.920 -14.247 -7.346 1.00 96.81 83 ILE A CA 1
ATOM 676 C C . ILE A 1 83 ? 7.822 -14.002 -5.847 1.00 96.81 83 ILE A C 1
ATOM 678 O O . ILE A 1 83 ? 7.325 -14.863 -5.121 1.00 96.81 83 ILE A O 1
ATOM 682 N N . LEU A 1 84 ? 8.215 -12.813 -5.395 1.00 98.12 84 LEU A N 1
ATOM 683 C CA . LEU A 1 84 ? 8.002 -12.394 -4.010 1.00 98.12 84 LEU A CA 1
ATOM 684 C C . LEU A 1 84 ? 6.683 -11.621 -3.893 1.00 98.12 84 LEU A C 1
ATOM 686 O O . LEU A 1 84 ? 6.522 -10.546 -4.470 1.00 98.12 84 LEU A O 1
ATOM 690 N N . CYS A 1 85 ? 5.721 -12.178 -3.169 1.00 98.62 85 CYS A N 1
ATOM 691 C CA . CYS A 1 85 ? 4.383 -11.617 -3.016 1.00 98.62 85 CYS A CA 1
ATOM 692 C C . CYS A 1 85 ? 4.127 -11.211 -1.565 1.00 98.62 85 CYS A C 1
ATOM 694 O O . CYS A 1 85 ? 4.321 -12.008 -0.653 1.00 98.62 85 CYS A O 1
ATOM 696 N N . TYR A 1 86 ? 3.620 -9.999 -1.365 1.00 98.88 86 TYR A N 1
ATOM 697 C CA . TYR A 1 86 ? 3.218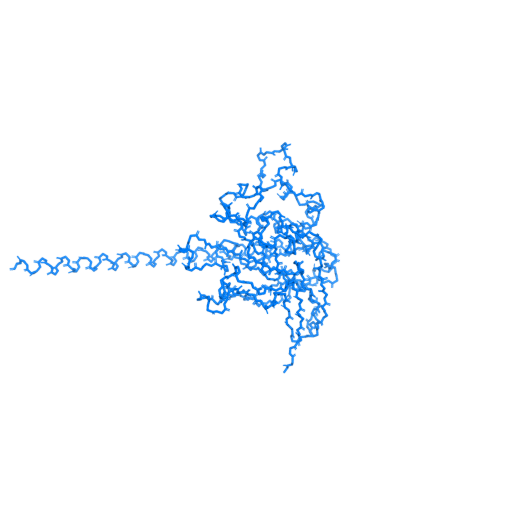 -9.453 -0.075 1.00 98.88 86 TYR A CA 1
ATOM 698 C C . TYR A 1 86 ? 1.694 -9.317 -0.044 1.00 98.88 86 TYR A C 1
ATOM 700 O O . TYR A 1 86 ? 1.117 -8.691 -0.934 1.00 98.88 86 TYR A O 1
ATOM 708 N N . CYS A 1 87 ? 1.049 -9.886 0.973 1.00 98.75 87 CYS A N 1
ATOM 709 C CA . CYS A 1 87 ? -0.357 -9.656 1.294 1.00 98.75 87 CYS A CA 1
ATOM 710 C C . CYS A 1 87 ? -0.429 -8.776 2.541 1.00 98.75 87 CYS A C 1
ATOM 712 O O . CYS A 1 87 ? 0.041 -9.164 3.616 1.00 98.75 87 CYS A O 1
ATOM 714 N N . VAL A 1 88 ? -0.940 -7.565 2.342 1.00 98.50 88 VAL A N 1
ATOM 715 C CA . VAL A 1 88 ? -0.801 -6.444 3.266 1.00 98.50 88 VAL A CA 1
ATOM 716 C C . VAL A 1 88 ? -2.163 -6.020 3.783 1.00 98.50 88 VAL A C 1
ATOM 718 O O . VAL A 1 88 ? -3.099 -5.847 3.006 1.00 98.50 88 VAL A O 1
ATOM 721 N N . HIS A 1 89 ? -2.220 -5.762 5.086 1.00 97.94 89 HIS A N 1
ATOM 722 C CA . HIS A 1 89 ? -3.297 -5.021 5.717 1.00 97.94 89 HIS A CA 1
ATOM 723 C C . HIS A 1 89 ? -2.674 -3.952 6.628 1.00 97.94 89 HIS A C 1
ATOM 725 O O . HIS A 1 89 ? -2.046 -4.272 7.635 1.00 97.94 89 HIS A O 1
ATOM 731 N N . LEU A 1 90 ? -2.787 -2.670 6.266 1.00 97.75 90 LEU A N 1
ATOM 732 C CA . LEU A 1 90 ? -2.236 -1.572 7.075 1.00 97.75 90 LEU A CA 1
ATOM 733 C C . LEU A 1 90 ? -3.227 -1.064 8.123 1.00 97.75 90 LEU A C 1
ATOM 735 O O . LEU A 1 90 ? -4.440 -1.207 7.988 1.00 97.75 90 LEU A O 1
ATOM 739 N N . GLU A 1 91 ? -2.710 -0.423 9.172 1.00 96.06 91 GLU A N 1
ATOM 740 C CA . GLU A 1 91 ? -3.534 0.096 10.257 1.00 96.06 91 GLU A CA 1
ATOM 741 C C . GLU A 1 91 ? -4.490 1.198 9.780 1.00 96.06 91 GLU A C 1
ATOM 743 O O . GLU A 1 91 ? -4.173 2.110 9.011 1.00 96.06 91 GLU A O 1
ATOM 748 N N . VAL A 1 92 ? -5.704 1.112 10.295 1.00 92.94 92 VAL A N 1
ATOM 749 C CA . VAL A 1 92 ? -6.874 1.843 9.838 1.00 92.94 92 VAL A CA 1
ATOM 750 C C . VAL A 1 92 ? -7.066 3.088 10.734 1.00 92.94 92 VAL A C 1
ATOM 752 O O . VAL A 1 92 ? -7.477 4.144 10.251 1.00 92.94 92 VAL A O 1
ATOM 755 N N . PHE A 1 93 ? -6.683 3.037 12.018 1.00 91.50 93 PHE A N 1
ATOM 756 C CA . PHE A 1 93 ? -6.861 4.115 13.011 1.00 91.50 93 PHE A CA 1
ATOM 757 C C . PHE A 1 93 ? -5.584 4.915 13.329 1.00 91.50 93 PHE A C 1
ATOM 759 O O . PHE A 1 93 ? -5.263 5.150 14.496 1.00 91.50 93 PHE A O 1
ATOM 766 N N . CYS A 1 94 ? -4.840 5.362 12.313 1.00 92.94 94 CYS A N 1
ATOM 767 C CA . CYS A 1 94 ? -3.537 6.008 12.537 1.00 92.94 94 CYS A CA 1
ATOM 768 C C . CYS A 1 94 ? -3.231 7.257 11.705 1.00 92.94 94 CYS A C 1
ATOM 770 O O . CYS A 1 94 ? -2.296 7.988 12.030 1.00 92.94 94 CYS A O 1
ATOM 772 N N . GLY A 1 95 ? -4.025 7.535 10.672 1.00 94.25 95 GLY A N 1
ATOM 773 C CA . GLY A 1 95 ? -3.682 8.538 9.672 1.00 94.25 95 GLY A CA 1
ATOM 774 C C . GLY A 1 95 ? -2.611 8.073 8.679 1.00 94.25 95 GLY A C 1
ATOM 775 O O . GLY A 1 95 ? -2.125 6.941 8.699 1.00 94.25 95 GLY A O 1
ATOM 776 N N . LEU A 1 96 ? -2.272 8.976 7.770 1.00 95.19 96 LEU A N 1
ATOM 777 C CA . LEU A 1 96 ? -1.359 8.743 6.661 1.00 95.19 96 LEU A CA 1
ATOM 778 C C . LEU A 1 96 ? 0.066 8.425 7.136 1.00 95.19 96 LEU A C 1
ATOM 780 O O . LEU A 1 96 ? 0.706 7.523 6.597 1.00 95.19 96 LEU A O 1
ATOM 784 N N . ILE A 1 97 ? 0.565 9.114 8.167 1.00 96.00 97 ILE A N 1
ATOM 785 C CA . ILE A 1 97 ? 1.915 8.899 8.705 1.00 96.00 97 ILE A CA 1
ATOM 786 C C . ILE A 1 97 ? 2.058 7.476 9.235 1.00 96.00 97 ILE A C 1
ATOM 788 O O . ILE A 1 97 ? 3.053 6.819 8.929 1.00 96.00 97 ILE A O 1
ATOM 792 N N . GLY A 1 98 ? 1.085 6.995 10.015 1.00 96.38 98 GLY A N 1
ATOM 793 C CA . GLY A 1 98 ? 1.131 5.655 10.604 1.00 96.38 98 GLY A CA 1
ATOM 794 C C . GLY A 1 98 ? 1.171 4.558 9.541 1.00 96.38 98 GLY A C 1
ATOM 795 O O . GLY A 1 98 ? 2.007 3.657 9.616 1.00 96.38 98 GLY A O 1
ATOM 796 N N . ARG A 1 99 ? 0.346 4.684 8.495 1.00 97.31 99 ARG A N 1
ATOM 797 C CA . ARG A 1 99 ? 0.354 3.736 7.372 1.00 97.31 99 ARG A CA 1
ATOM 798 C C . ARG A 1 99 ? 1.641 3.788 6.562 1.00 97.31 99 ARG A C 1
ATOM 800 O O . ARG A 1 99 ? 2.192 2.740 6.249 1.00 97.31 99 ARG A O 1
ATOM 807 N N . VAL A 1 100 ? 2.164 4.979 6.259 1.00 97.69 100 VAL A N 1
ATOM 808 C CA . VAL A 1 100 ? 3.442 5.107 5.535 1.00 97.69 100 VAL A CA 1
ATOM 809 C C . VAL A 1 100 ? 4.604 4.538 6.356 1.00 97.69 100 VAL A C 1
ATOM 811 O O . VAL A 1 100 ? 5.494 3.924 5.778 1.00 97.69 100 VAL A O 1
ATOM 814 N N . ASN A 1 101 ? 4.594 4.668 7.689 1.00 97.75 101 ASN A N 1
ATOM 815 C CA . ASN A 1 101 ? 5.581 4.002 8.549 1.00 97.75 101 ASN A CA 1
ATOM 816 C C . ASN A 1 101 ? 5.535 2.476 8.370 1.00 97.75 101 ASN A C 1
ATOM 818 O O . ASN A 1 101 ? 6.567 1.880 8.072 1.00 97.75 101 ASN A O 1
ATOM 822 N N . GLN A 1 102 ? 4.358 1.852 8.492 1.00 98.06 102 GLN A N 1
ATOM 823 C CA . GLN A 1 102 ? 4.210 0.402 8.294 1.00 98.06 102 GLN A CA 1
ATOM 824 C C . GLN A 1 102 ? 4.613 -0.024 6.879 1.00 98.06 102 GLN A C 1
ATOM 826 O O . GLN A 1 102 ? 5.385 -0.962 6.697 1.00 98.06 102 GLN A O 1
ATOM 831 N N . PHE A 1 103 ? 4.158 0.715 5.869 1.00 98.69 103 PHE A N 1
ATOM 832 C CA . PHE A 1 103 ? 4.460 0.415 4.476 1.00 98.69 103 PHE A CA 1
ATOM 833 C C . PHE A 1 103 ? 5.945 0.601 4.132 1.00 98.69 103 PHE A C 1
ATOM 835 O O . PHE A 1 103 ? 6.478 -0.127 3.298 1.00 98.69 103 PHE A O 1
ATOM 842 N N . SER A 1 104 ? 6.648 1.525 4.798 1.00 98.62 104 SER A N 1
ATOM 843 C CA . SER A 1 104 ? 8.091 1.712 4.606 1.00 98.62 104 SER A CA 1
ATOM 844 C C . SER A 1 104 ? 8.892 0.462 4.969 1.00 98.62 104 SER A C 1
ATOM 846 O O . SER A 1 104 ? 9.878 0.156 4.307 1.00 98.62 104 SER A O 1
ATOM 848 N N . GLU A 1 105 ? 8.436 -0.321 5.948 1.00 98.62 105 GLU A N 1
ATOM 849 C CA . GLU A 1 105 ? 9.083 -1.581 6.319 1.00 98.62 105 GLU A CA 1
ATOM 850 C C . GLU A 1 105 ? 8.931 -2.640 5.214 1.00 98.62 105 GLU A C 1
ATOM 852 O O . GLU A 1 105 ? 9.869 -3.392 4.959 1.00 98.62 105 GLU A O 1
ATOM 857 N N . ILE A 1 106 ? 7.798 -2.640 4.499 1.00 98.75 106 ILE A N 1
ATOM 858 C CA . ILE A 1 106 ? 7.548 -3.514 3.338 1.00 98.75 106 ILE A CA 1
ATOM 859 C C . ILE A 1 106 ? 8.447 -3.112 2.168 1.00 98.75 106 ILE A C 1
ATOM 861 O O . ILE A 1 106 ? 9.056 -3.967 1.529 1.00 98.75 106 ILE A O 1
ATOM 865 N N . LEU A 1 107 ? 8.570 -1.808 1.899 1.00 98.62 107 LEU A N 1
ATOM 866 C CA . LEU A 1 107 ? 9.465 -1.303 0.856 1.00 98.62 107 LEU A CA 1
ATOM 867 C C . LEU A 1 107 ? 10.933 -1.613 1.165 1.00 98.62 107 LEU A C 1
ATOM 869 O O . LEU A 1 107 ? 11.658 -2.044 0.273 1.00 98.62 107 LEU A O 1
ATOM 873 N N . SER A 1 108 ? 11.358 -1.448 2.419 1.00 98.25 108 SER A N 1
ATOM 874 C CA . SER A 1 108 ? 12.715 -1.778 2.869 1.00 98.25 108 SER A CA 1
ATOM 875 C C . SER A 1 108 ? 13.016 -3.271 2.686 1.00 98.25 108 SER A C 1
ATOM 877 O O . SER A 1 108 ? 14.032 -3.633 2.093 1.00 98.25 108 SER A O 1
ATOM 879 N N . ASP A 1 109 ? 12.092 -4.149 3.091 1.00 98.56 109 ASP A N 1
ATOM 880 C CA . ASP A 1 109 ? 12.209 -5.595 2.866 1.00 98.56 109 ASP A CA 1
ATOM 881 C C . ASP A 1 109 ? 12.257 -5.949 1.368 1.00 98.56 109 ASP A C 1
ATOM 883 O O . ASP A 1 109 ? 13.104 -6.737 0.944 1.00 98.56 109 ASP A O 1
ATOM 887 N N . SER A 1 110 ? 11.422 -5.310 0.550 1.00 97.62 110 SER A N 1
ATOM 888 C CA . SER A 1 110 ? 11.413 -5.489 -0.905 1.00 97.62 110 SER A CA 1
ATOM 889 C C . SER A 1 110 ? 12.731 -5.072 -1.567 1.00 97.62 110 SER A C 1
ATOM 891 O O . SER A 1 110 ? 13.220 -5.784 -2.449 1.00 97.62 110 SER A O 1
ATOM 893 N N . VAL A 1 111 ? 13.329 -3.959 -1.122 1.00 95.38 111 VAL A N 1
ATOM 894 C CA . VAL A 1 111 ? 14.651 -3.485 -1.567 1.00 95.38 111 VAL A CA 1
ATOM 895 C C . VAL A 1 111 ? 15.734 -4.512 -1.234 1.00 95.38 111 VAL A C 1
ATOM 897 O O . VAL A 1 111 ? 16.552 -4.819 -2.097 1.00 95.38 111 VAL A O 1
ATOM 900 N N . ILE A 1 112 ? 15.725 -5.087 -0.026 1.00 95.62 112 ILE A N 1
ATOM 901 C CA . ILE A 1 112 ? 16.705 -6.111 0.386 1.00 95.62 112 ILE A CA 1
ATOM 902 C C . ILE A 1 112 ? 16.649 -7.336 -0.539 1.00 95.62 112 ILE A C 1
ATOM 904 O O . ILE A 1 112 ? 17.686 -7.884 -0.904 1.00 95.62 112 ILE A O 1
ATOM 908 N N . HIS A 1 113 ? 15.450 -7.741 -0.958 1.00 95.00 113 HIS A N 1
ATOM 909 C CA . HIS A 1 113 ? 15.247 -8.901 -1.830 1.00 95.00 113 HIS A CA 1
ATOM 910 C C . HIS A 1 113 ? 15.247 -8.542 -3.321 1.00 95.00 113 HIS A C 1
ATOM 912 O O . HIS A 1 113 ? 14.977 -9.396 -4.163 1.00 95.00 113 HIS A O 1
ATOM 918 N N . ALA A 1 114 ? 15.536 -7.291 -3.683 1.00 91.31 114 ALA A N 1
ATOM 919 C CA . ALA A 1 114 ? 15.348 -6.803 -5.041 1.00 91.31 114 ALA A CA 1
ATOM 920 C C . ALA A 1 114 ? 16.226 -7.504 -6.084 1.00 91.31 114 ALA A C 1
ATOM 922 O O . ALA A 1 114 ? 15.792 -7.610 -7.233 1.00 91.31 114 ALA A O 1
ATOM 923 N N . SER A 1 115 ? 17.419 -7.953 -5.682 1.00 87.69 115 SER A N 1
ATOM 924 C CA . SER A 1 115 ? 18.407 -8.632 -6.529 1.00 87.69 115 SER A CA 1
ATOM 925 C C . SER A 1 115 ? 18.099 -10.115 -6.739 1.00 87.69 115 SER A C 1
ATOM 927 O O . SER A 1 115 ? 18.295 -10.633 -7.832 1.00 87.69 115 SER A O 1
ATOM 929 N N . THR A 1 116 ? 17.588 -10.801 -5.716 1.00 90.62 116 THR A N 1
ATOM 930 C CA . THR A 1 116 ? 17.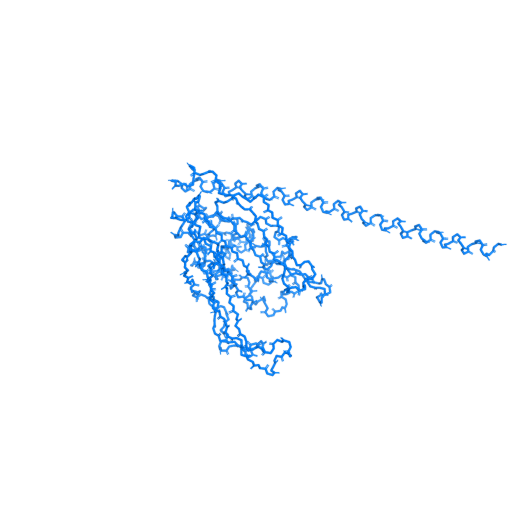225 -12.227 -5.791 1.00 90.62 116 THR A CA 1
ATOM 931 C C . THR A 1 116 ? 15.804 -12.439 -6.307 1.00 90.62 116 THR A C 1
ATOM 933 O O . THR A 1 116 ? 15.515 -13.459 -6.924 1.00 90.62 116 THR A O 1
ATOM 936 N N . HIS A 1 117 ? 14.930 -11.453 -6.099 1.00 93.62 117 HIS A N 1
ATOM 937 C CA . HIS A 1 117 ? 13.525 -11.463 -6.490 1.00 93.62 117 HIS A CA 1
ATOM 938 C C . HIS A 1 117 ? 13.206 -10.192 -7.289 1.00 93.62 117 HIS A C 1
ATOM 940 O O . HIS A 1 117 ? 12.645 -9.231 -6.749 1.00 93.62 117 HIS A O 1
ATOM 946 N N . PRO A 1 118 ? 13.570 -10.134 -8.582 1.00 90.81 118 PRO A N 1
ATOM 947 C CA . PRO A 1 118 ? 13.281 -8.972 -9.425 1.00 90.81 118 PRO A CA 1
ATOM 948 C C . PRO A 1 118 ? 11.776 -8.794 -9.689 1.00 90.81 118 PRO A C 1
ATOM 950 O O . PRO A 1 118 ? 11.317 -7.678 -9.934 1.00 90.81 118 PRO A O 1
ATOM 953 N N . TYR A 1 119 ? 11.005 -9.878 -9.579 1.00 94.56 119 TYR A N 1
ATOM 954 C CA . TYR A 1 119 ? 9.563 -9.910 -9.785 1.00 94.56 119 TYR A CA 1
ATOM 955 C C . TYR A 1 119 ? 8.838 -9.924 -8.449 1.00 94.56 119 TYR A C 1
ATOM 957 O O . TYR A 1 119 ? 8.928 -10.893 -7.691 1.00 94.56 119 TYR A O 1
ATOM 965 N N . GLN A 1 120 ? 8.124 -8.840 -8.152 1.00 97.38 120 GLN A N 1
ATOM 966 C CA . GLN A 1 120 ? 7.459 -8.687 -6.863 1.00 97.38 120 GLN A CA 1
ATOM 967 C C . GLN A 1 120 ? 6.056 -8.103 -6.995 1.00 97.38 120 GLN A C 1
ATOM 969 O O . GLN A 1 120 ? 5.763 -7.336 -7.917 1.00 97.38 120 GLN A O 1
ATOM 974 N N . LEU A 1 121 ? 5.197 -8.451 -6.040 1.00 98.56 121 LEU A N 1
ATOM 975 C CA . LEU A 1 121 ? 3.810 -8.002 -5.952 1.00 98.56 121 LEU A CA 1
ATOM 976 C C . LEU A 1 121 ? 3.506 -7.555 -4.523 1.00 98.56 121 LEU A C 1
ATOM 978 O O . LEU A 1 121 ? 3.758 -8.316 -3.595 1.00 98.56 121 LEU A O 1
ATOM 982 N N . ILE A 1 122 ? 2.920 -6.373 -4.336 1.00 98.75 122 ILE A N 1
ATOM 983 C CA . ILE A 1 122 ? 2.320 -5.970 -3.056 1.00 98.75 122 ILE A CA 1
ATOM 984 C C . ILE A 1 122 ? 0.821 -5.782 -3.269 1.00 98.75 122 ILE A C 1
ATOM 986 O O . ILE A 1 122 ? 0.400 -4.900 -4.018 1.00 98.75 122 ILE A O 1
ATOM 990 N N . LEU A 1 123 ? 0.026 -6.634 -2.627 1.00 98.62 123 LEU A N 1
ATOM 991 C CA . LEU A 1 123 ? -1.422 -6.719 -2.790 1.00 98.62 123 LEU A CA 1
ATOM 992 C C . LEU A 1 123 ? -2.110 -6.598 -1.426 1.00 98.62 123 LEU A C 1
ATOM 994 O O . LEU A 1 123 ? -1.562 -7.036 -0.415 1.00 98.62 123 LEU A O 1
ATOM 998 N N . GLY A 1 124 ? -3.331 -6.074 -1.408 1.00 97.56 124 GLY A N 1
ATOM 999 C CA . GLY A 1 124 ? -4.182 -6.061 -0.215 1.00 97.56 124 GLY A CA 1
ATOM 1000 C C . GLY A 1 124 ? -4.649 -4.667 0.179 1.00 97.56 124 GLY A C 1
ATOM 1001 O O . GLY A 1 124 ? -4.583 -3.730 -0.622 1.00 97.56 124 GLY A O 1
ATOM 1002 N N . ASP A 1 125 ? -5.138 -4.559 1.409 1.00 97.81 125 ASP A N 1
ATOM 1003 C CA . ASP A 1 125 ? -5.772 -3.367 1.957 1.00 97.81 125 ASP A CA 1
ATOM 1004 C C . ASP A 1 125 ? -4.736 -2.441 2.611 1.00 97.81 125 ASP A C 1
ATOM 1006 O O . ASP A 1 125 ? -4.259 -2.651 3.729 1.00 97.81 125 ASP A O 1
ATOM 1010 N N . LEU A 1 126 ? -4.384 -1.364 1.913 1.00 97.88 126 LEU A N 1
ATOM 1011 C CA . LEU A 1 126 ? -3.497 -0.339 2.457 1.00 97.88 126 LEU A CA 1
ATOM 1012 C C . LEU A 1 126 ? -4.244 0.696 3.299 1.00 97.88 126 LEU A C 1
ATOM 1014 O O . LEU A 1 126 ? -3.605 1.589 3.846 1.00 97.88 126 LEU A O 1
ATOM 1018 N N . ASN A 1 127 ? -5.569 0.608 3.421 1.00 96.31 127 ASN A N 1
ATOM 1019 C CA . ASN A 1 127 ? -6.398 1.474 4.253 1.00 96.31 127 ASN A CA 1
ATOM 1020 C C . ASN A 1 127 ? -6.216 2.978 3.988 1.00 96.31 127 ASN A C 1
ATOM 1022 O O . ASN A 1 127 ? -6.291 3.804 4.902 1.00 96.31 127 ASN A O 1
ATOM 1026 N N . THR A 1 128 ? -5.986 3.362 2.729 1.00 95.25 128 THR A N 1
ATOM 1027 C CA . THR A 1 128 ? -5.761 4.755 2.309 1.00 95.25 128 THR A CA 1
ATOM 1028 C C . THR A 1 128 ? -7.055 5.581 2.320 1.00 95.25 128 THR A C 1
ATOM 1030 O O . THR A 1 128 ? -7.648 5.878 1.281 1.00 95.25 128 THR A O 1
ATOM 1033 N N . LYS A 1 129 ? -7.505 5.936 3.529 1.00 90.56 129 LYS A N 1
ATOM 1034 C CA . LYS A 1 129 ? -8.824 6.516 3.816 1.00 90.56 129 LYS A CA 1
ATOM 1035 C C . LYS A 1 129 ? -8.841 7.944 4.372 1.00 90.56 129 LYS A C 1
ATOM 1037 O O . LYS A 1 129 ? -9.914 8.531 4.518 1.00 90.56 129 LYS A O 1
ATOM 1042 N N . SER A 1 130 ? -7.703 8.531 4.719 1.00 86.31 130 SER A N 1
ATOM 1043 C CA . SER A 1 130 ? -7.596 9.830 5.400 1.00 86.31 130 SER A CA 1
ATOM 1044 C C . SER A 1 130 ? -7.778 11.030 4.459 1.00 86.31 130 SER A C 1
ATOM 1046 O O . SER A 1 130 ? -6.917 11.904 4.358 1.00 86.31 130 SER A O 1
ATOM 1048 N N . HIS A 1 131 ? -8.930 11.112 3.789 1.00 85.06 131 HIS A N 1
ATOM 1049 C CA . HIS A 1 131 ? -9.332 12.253 2.959 1.00 85.06 131 HIS A CA 1
ATOM 1050 C C . HIS A 1 131 ? -10.827 12.575 3.071 1.00 85.06 131 HIS A C 1
ATOM 1052 O O . HIS A 1 131 ? -11.580 11.893 3.762 1.00 85.06 131 HIS A O 1
ATOM 1058 N N . SER A 1 132 ? -11.260 13.650 2.404 1.00 87.12 132 SER A N 1
ATOM 1059 C CA . SER A 1 132 ? -12.641 14.155 2.466 1.00 87.12 132 SER A CA 1
ATOM 1060 C C . SER A 1 132 ? -13.151 14.265 3.914 1.00 87.12 132 SER A C 1
ATOM 1062 O O . SER A 1 132 ? -12.410 14.712 4.791 1.00 87.12 132 SER A O 1
ATOM 1064 N N . ILE A 1 133 ? -14.394 13.856 4.188 1.00 83.12 133 ILE A N 1
ATOM 1065 C CA . ILE A 1 133 ? -14.995 13.926 5.525 1.00 83.12 133 ILE A CA 1
ATOM 1066 C C . ILE A 1 133 ? -14.289 13.031 6.557 1.00 83.12 133 ILE A C 1
ATOM 1068 O O . ILE A 1 133 ? -14.308 13.342 7.746 1.00 83.12 133 ILE A O 1
ATOM 1072 N N . ALA A 1 134 ? -13.581 11.978 6.127 1.00 83.81 134 ALA A N 1
ATOM 1073 C CA . ALA A 1 134 ? -12.836 11.107 7.037 1.00 83.81 134 ALA A CA 1
ATOM 1074 C C . ALA A 1 134 ? -11.678 11.836 7.746 1.00 83.81 134 ALA A C 1
ATOM 1076 O O . ALA A 1 134 ? -11.219 11.377 8.793 1.00 83.81 134 ALA A O 1
ATOM 1077 N N . ARG A 1 135 ? -11.252 13.006 7.247 1.00 87.44 135 ARG A N 1
ATOM 1078 C CA . ARG A 1 135 ? -10.292 13.897 7.927 1.00 87.44 135 ARG A CA 1
ATOM 1079 C C . ARG A 1 135 ? -10.774 14.362 9.302 1.00 87.44 135 ARG A C 1
ATOM 1081 O O . ARG A 1 135 ? -9.946 14.647 10.156 1.00 87.44 135 ARG A O 1
ATOM 1088 N N . LEU A 1 136 ? -12.090 14.418 9.510 1.00 85.38 136 LEU A N 1
ATOM 1089 C CA . LEU A 1 136 ? -12.720 14.834 10.767 1.00 85.38 136 LEU A CA 1
ATOM 1090 C C . LEU A 1 136 ? -12.950 13.663 11.737 1.00 85.38 136 LEU A C 1
ATOM 1092 O O . LEU A 1 136 ? -13.553 13.841 12.791 1.00 85.38 136 LEU A O 1
ATOM 1096 N N . SER A 1 137 ? -12.508 12.457 11.377 1.00 85.25 137 SER A N 1
ATOM 1097 C CA . SER A 1 137 ? -12.750 11.234 12.144 1.00 85.25 137 SER A CA 1
ATOM 1098 C C . SER A 1 137 ? -11.497 10.732 12.866 1.00 85.25 137 SER A C 1
ATOM 1100 O O . SER A 1 137 ? -10.372 11.174 12.619 1.00 85.25 137 SER A O 1
ATOM 1102 N N . SER A 1 138 ? -11.679 9.711 13.706 1.00 81.12 138 SER A N 1
ATOM 1103 C CA . SER A 1 138 ? -10.592 8.990 14.377 1.00 81.12 138 SER A CA 1
ATOM 1104 C C . SER A 1 138 ? -9.618 8.286 13.421 1.00 81.12 138 SER A C 1
ATOM 1106 O O . SER A 1 138 ? -8.554 7.860 13.863 1.00 81.12 138 SER A O 1
ATOM 1108 N N . PHE A 1 139 ? -9.941 8.184 12.131 1.00 81.25 139 PHE A N 1
ATOM 1109 C CA . PHE A 1 139 ? -9.100 7.570 11.104 1.00 81.25 139 PHE A CA 1
ATOM 1110 C C . PHE A 1 139 ? -7.932 8.448 10.642 1.00 81.25 139 PHE A C 1
ATOM 1112 O O . PHE A 1 139 ? -6.995 7.944 10.026 1.00 81.25 139 PHE A O 1
ATOM 1119 N N . SER A 1 140 ? -7.988 9.757 10.897 1.00 85.25 140 SER A N 1
ATOM 1120 C CA . SER A 1 140 ? -7.058 10.751 10.352 1.00 85.25 140 SER A CA 1
ATOM 1121 C C . SER A 1 140 ? -6.487 11.637 11.461 1.00 85.25 140 SER A C 1
ATOM 1123 O O . SER A 1 140 ? -6.742 12.837 11.505 1.00 85.25 140 SER A O 1
ATOM 1125 N N . ARG A 1 141 ? -5.726 11.034 12.380 1.00 84.00 141 ARG A N 1
ATOM 1126 C CA . ARG A 1 141 ? -5.244 11.692 13.613 1.00 84.00 141 ARG A CA 1
ATOM 1127 C C . ARG A 1 141 ? -3.936 12.467 13.468 1.00 84.00 141 ARG A C 1
ATOM 1129 O O . ARG A 1 141 ? -3.510 13.110 14.422 1.00 84.00 141 ARG A O 1
ATOM 1136 N N . ASP A 1 142 ? -3.286 12.397 12.313 1.00 92.94 142 ASP A N 1
ATOM 1137 C CA . ASP A 1 142 ? -2.035 13.110 12.080 1.00 92.94 142 ASP A CA 1
ATOM 1138 C C . ASP A 1 142 ? -2.230 14.406 11.284 1.00 92.94 142 ASP A C 1
ATOM 1140 O O . ASP A 1 142 ? -3.293 14.696 10.742 1.00 92.94 142 ASP A O 1
ATOM 1144 N N . ARG A 1 143 ? -1.151 15.185 11.196 1.00 91.75 143 ARG A N 1
ATOM 1145 C CA . ARG A 1 143 ? -1.088 16.479 10.505 1.00 91.75 143 ARG A CA 1
ATOM 1146 C C . ARG A 1 143 ? -1.525 16.455 9.036 1.00 91.75 143 ARG A C 1
ATOM 1148 O O . ARG A 1 143 ? -1.920 17.499 8.520 1.00 91.75 143 ARG A O 1
ATOM 1155 N N . TYR A 1 144 ? -1.475 15.314 8.344 1.00 92.25 144 TYR A N 1
ATOM 1156 C CA . TYR A 1 144 ? -1.962 15.220 6.967 1.00 92.25 144 TYR A CA 1
ATOM 1157 C C . TYR A 1 144 ? -3.480 15.231 6.882 1.00 92.25 144 TYR A C 1
ATOM 1159 O O . TYR A 1 144 ? -3.990 15.414 5.782 1.00 92.25 144 TYR A O 1
ATOM 1167 N N . CYS A 1 145 ? -4.212 15.196 8.002 1.00 91.12 145 CYS A N 1
ATOM 1168 C CA . CYS A 1 145 ? -5.616 15.602 8.012 1.00 91.12 145 CYS A CA 1
ATOM 1169 C C . CYS A 1 145 ? -5.799 17.017 7.425 1.00 91.12 145 CYS A C 1
ATOM 1171 O O . CYS A 1 145 ? -6.768 17.246 6.702 1.00 91.12 145 CYS A O 1
ATOM 1173 N N . VAL A 1 146 ? -4.818 17.910 7.622 1.00 89.25 146 VAL A N 1
ATOM 1174 C CA . VAL A 1 146 ? -4.763 19.261 7.040 1.00 89.25 146 VAL A CA 1
ATOM 1175 C C . VAL A 1 146 ? -3.801 19.330 5.850 1.00 89.25 146 VAL A C 1
ATOM 1177 O O . VAL A 1 146 ? -4.157 19.862 4.803 1.00 89.25 146 VAL A O 1
ATOM 1180 N N . LEU A 1 147 ? -2.585 18.784 5.966 1.00 89.44 147 LEU A N 1
ATOM 1181 C CA . LEU A 1 147 ? -1.540 18.995 4.949 1.00 89.44 147 LEU A CA 1
ATOM 1182 C C . LEU A 1 147 ? -1.836 18.347 3.586 1.00 89.44 147 LEU A C 1
ATOM 1184 O O . LEU A 1 147 ? -1.226 18.740 2.596 1.00 89.44 147 LEU A O 1
ATOM 1188 N N . SER A 1 148 ? -2.758 17.382 3.507 1.00 90.25 148 SER A N 1
ATOM 1189 C CA . SER A 1 148 ? -3.197 16.795 2.232 1.00 90.25 148 SER A CA 1
ATOM 1190 C C . SER A 1 148 ? -4.579 17.276 1.770 1.00 90.25 148 SER A C 1
ATOM 1192 O O . SER A 1 148 ? -5.178 16.645 0.899 1.00 90.25 148 SER A O 1
ATOM 1194 N N . LEU A 1 149 ? -5.114 18.371 2.333 1.00 90.12 149 LEU A N 1
ATOM 1195 C CA . LEU A 1 149 ? -6.400 18.942 1.911 1.00 90.12 149 LEU A CA 1
ATOM 1196 C C . LEU A 1 149 ? -6.458 19.159 0.391 1.00 90.12 149 LEU A C 1
ATOM 1198 O O . LEU A 1 149 ? -5.505 19.621 -0.230 1.00 90.12 149 LEU A O 1
ATOM 1202 N N . GLY A 1 150 ? -7.602 18.811 -0.202 1.00 88.38 150 GLY A N 1
ATOM 1203 C CA . GLY A 1 150 ? -7.804 18.856 -1.654 1.00 88.38 150 GLY A CA 1
ATOM 1204 C C . GLY A 1 150 ? -7.264 17.644 -2.421 1.00 88.38 150 GLY A C 1
ATOM 1205 O O . GLY A 1 150 ? -7.395 17.608 -3.639 1.00 88.38 150 GLY A O 1
ATOM 1206 N N . MET A 1 151 ? -6.695 16.650 -1.735 1.00 92.56 151 MET A N 1
ATOM 1207 C CA . MET A 1 151 ? -6.181 15.418 -2.335 1.00 92.56 151 MET A CA 1
ATOM 1208 C C . MET A 1 151 ? -6.773 14.192 -1.627 1.00 92.56 151 MET A C 1
ATOM 1210 O O . MET A 1 151 ? -6.964 14.206 -0.402 1.00 92.56 151 MET A O 1
ATOM 1214 N N . SER A 1 152 ? -7.078 13.131 -2.380 1.00 94.00 152 SER A N 1
ATOM 1215 C CA . SER A 1 152 ? -7.328 11.819 -1.772 1.00 94.00 152 SER A CA 1
ATOM 1216 C C . SER A 1 152 ? -6.032 11.243 -1.201 1.00 94.00 152 SER A C 1
ATOM 1218 O O . SER A 1 152 ? -4.936 11.593 -1.643 1.00 94.00 152 SER A O 1
ATOM 1220 N N . GLU A 1 153 ? -6.116 10.363 -0.205 1.00 95.75 153 GLU A N 1
ATOM 1221 C CA . GLU A 1 153 ? -4.889 9.775 0.334 1.00 95.75 153 GLU A CA 1
ATOM 1222 C C . GLU A 1 153 ? -4.151 8.931 -0.712 1.00 95.75 153 GLU A C 1
ATOM 1224 O O . GLU A 1 153 ? -2.929 9.004 -0.801 1.00 95.75 153 GLU A O 1
ATOM 1229 N N . SER A 1 154 ? -4.872 8.196 -1.556 1.00 96.75 154 SER A N 1
ATOM 1230 C CA . SER A 1 154 ? -4.280 7.401 -2.631 1.00 96.75 154 SER A CA 1
ATOM 1231 C C . SER A 1 154 ? -3.537 8.248 -3.666 1.00 96.75 154 SER A C 1
ATOM 1233 O O . SER A 1 154 ? -2.449 7.872 -4.103 1.00 96.75 154 SER A O 1
ATOM 1235 N N . GLU A 1 155 ? -4.063 9.419 -4.033 1.00 95.81 155 GLU A N 1
ATOM 1236 C CA . GLU A 1 155 ? -3.334 10.379 -4.875 1.00 95.81 155 GLU A CA 1
ATOM 1237 C C . GLU A 1 155 ? -2.082 10.909 -4.177 1.00 95.81 155 GLU A C 1
ATOM 1239 O O . GLU A 1 155 ? -1.032 11.055 -4.808 1.00 95.81 155 GLU A O 1
ATOM 1244 N N . TRP A 1 156 ? -2.171 11.173 -2.871 1.00 96.12 156 TRP A N 1
ATOM 1245 C CA . TRP A 1 156 ? -1.019 11.612 -2.093 1.00 96.12 156 TRP A CA 1
ATOM 1246 C C . TRP A 1 156 ? 0.070 10.539 -2.072 1.00 96.12 156 TRP A C 1
ATOM 1248 O O . TRP A 1 156 ? 1.242 10.863 -2.271 1.00 96.12 156 TRP A O 1
ATOM 1258 N N . TRP A 1 157 ? -0.304 9.273 -1.885 1.00 97.38 157 TRP A N 1
ATOM 1259 C CA . TRP A 1 157 ? 0.614 8.136 -1.929 1.00 97.38 157 TRP A CA 1
ATOM 1260 C C . TRP A 1 157 ? 1.274 8.006 -3.298 1.00 97.38 157 TRP A C 1
ATOM 1262 O O . TRP A 1 157 ? 2.502 7.928 -3.377 1.00 97.38 157 TRP A O 1
ATOM 1272 N N . ASP A 1 158 ? 0.499 8.058 -4.383 1.00 96.31 158 ASP A N 1
ATOM 1273 C CA . ASP A 1 158 ? 1.067 7.964 -5.729 1.00 96.31 158 ASP A CA 1
ATOM 1274 C C . ASP A 1 158 ? 2.090 9.082 -6.003 1.00 96.31 158 ASP A C 1
ATOM 1276 O O . ASP A 1 158 ? 3.172 8.822 -6.534 1.00 96.31 158 ASP A O 1
ATOM 1280 N N . LYS A 1 159 ? 1.781 10.314 -5.574 1.00 95.12 159 LYS A N 1
ATOM 1281 C CA . LYS A 1 159 ? 2.608 11.507 -5.811 1.00 95.12 159 LYS A CA 1
ATOM 1282 C C . LYS A 1 159 ? 3.831 11.637 -4.899 1.00 95.12 159 LYS A C 1
ATOM 1284 O O . LYS A 1 159 ? 4.798 12.276 -5.299 1.00 95.12 159 LYS A O 1
ATOM 1289 N N . ASN A 1 160 ? 3.778 11.158 -3.659 1.00 95.69 160 ASN A N 1
ATOM 1290 C CA . ASN A 1 160 ? 4.825 11.456 -2.668 1.00 95.69 160 ASN A CA 1
ATOM 1291 C C . ASN A 1 160 ? 5.620 10.226 -2.238 1.00 95.69 160 ASN A C 1
ATOM 1293 O O . ASN A 1 160 ? 6.763 10.354 -1.805 1.00 95.69 160 ASN A O 1
ATOM 1297 N N . LEU A 1 161 ? 5.035 9.040 -2.376 1.00 96.50 161 LEU A N 1
ATOM 1298 C CA . LEU A 1 161 ? 5.661 7.783 -1.999 1.00 96.50 161 LEU A CA 1
ATOM 1299 C C . LEU A 1 161 ? 6.045 6.982 -3.245 1.00 96.50 161 LEU A C 1
ATOM 1301 O O . LEU A 1 161 ? 7.225 6.722 -3.473 1.00 96.50 161 LEU A O 1
ATOM 1305 N N . LEU A 1 162 ? 5.071 6.644 -4.094 1.00 96.94 162 LEU A N 1
ATOM 1306 C CA . LEU A 1 162 ? 5.302 5.738 -5.223 1.00 96.94 162 LEU A CA 1
ATOM 1307 C C . LEU A 1 162 ? 6.064 6.384 -6.382 1.00 96.94 162 LEU A C 1
ATOM 1309 O O . LEU A 1 162 ? 6.645 5.662 -7.188 1.00 96.94 162 LEU A O 1
ATOM 1313 N N . SER A 1 163 ? 6.101 7.712 -6.482 1.00 95.25 163 SER A N 1
ATOM 1314 C CA . SER A 1 163 ? 6.873 8.418 -7.510 1.00 95.25 163 SER A CA 1
ATOM 1315 C C . SER A 1 163 ? 8.336 8.683 -7.134 1.00 95.25 163 SER A C 1
ATOM 1317 O O . SER A 1 163 ? 9.045 9.291 -7.934 1.00 95.25 163 SER A O 1
ATOM 1319 N N . TRP A 1 164 ? 8.792 8.282 -5.941 1.00 95.38 164 TRP A N 1
ATOM 1320 C CA . TRP A 1 164 ? 10.193 8.402 -5.529 1.00 95.38 164 TRP A CA 1
ATOM 1321 C C . TRP A 1 164 ? 10.891 7.043 -5.597 1.00 95.38 164 TRP A C 1
ATOM 1323 O O . TRP A 1 164 ? 10.647 6.172 -4.761 1.00 95.38 164 TRP A O 1
ATOM 1333 N N . HIS A 1 165 ? 11.776 6.860 -6.575 1.00 95.31 165 HIS A N 1
ATOM 1334 C CA . HIS A 1 165 ? 12.496 5.599 -6.742 1.00 95.31 165 HIS A CA 1
ATOM 1335 C C . HIS A 1 165 ? 13.666 5.464 -5.758 1.00 95.31 165 HIS A C 1
ATOM 1337 O O . HIS A 1 165 ? 14.290 6.457 -5.385 1.00 95.31 165 HIS A O 1
ATOM 1343 N N . ALA A 1 166 ? 14.029 4.234 -5.392 1.00 94.00 166 ALA A N 1
ATOM 1344 C CA . ALA A 1 166 ? 15.185 3.943 -4.539 1.00 94.00 166 ALA A CA 1
ATOM 1345 C C . ALA A 1 166 ? 16.503 4.519 -5.080 1.00 94.00 166 ALA A C 1
ATOM 1347 O O . ALA A 1 166 ? 17.263 5.117 -4.324 1.00 94.00 166 ALA A O 1
ATOM 1348 N N . CYS A 1 167 ? 16.710 4.458 -6.396 1.00 91.69 167 CYS A N 1
ATOM 1349 C CA . CYS A 1 167 ? 17.871 5.052 -7.074 1.00 91.69 167 CYS A CA 1
ATOM 1350 C C . CYS A 1 167 ? 17.851 6.593 -7.153 1.00 91.69 167 CYS A C 1
ATOM 1352 O O . CYS A 1 167 ? 18.812 7.187 -7.628 1.00 91.69 167 CYS A O 1
ATOM 1354 N N . SER A 1 168 ? 16.771 7.270 -6.740 1.00 92.56 168 SER A N 1
ATOM 1355 C CA . SER A 1 168 ? 16.708 8.743 -6.749 1.00 92.56 168 SER A CA 1
ATOM 1356 C C . SER A 1 168 ? 17.420 9.391 -5.555 1.00 92.56 168 SER A C 1
ATOM 1358 O O . SER A 1 168 ? 17.581 10.610 -5.534 1.00 92.56 168 SER A O 1
ATOM 1360 N N . GLY A 1 169 ? 17.845 8.598 -4.568 1.00 93.12 169 GLY A N 1
ATOM 1361 C CA . GLY A 1 169 ? 18.651 9.038 -3.431 1.00 93.12 169 GLY A CA 1
ATOM 1362 C C . GLY A 1 169 ? 18.403 8.205 -2.173 1.00 93.12 169 GLY A C 1
ATOM 1363 O O . GLY A 1 169 ? 17.449 7.428 -2.095 1.00 93.12 169 GLY A O 1
ATOM 1364 N N . ASP A 1 170 ? 19.231 8.412 -1.150 1.00 95.12 170 ASP A N 1
ATOM 1365 C CA . ASP A 1 170 ? 19.188 7.654 0.116 1.00 95.12 170 ASP A CA 1
ATOM 1366 C C . ASP A 1 170 ? 18.000 8.005 1.017 1.00 95.12 170 ASP A C 1
ATOM 1368 O O . ASP A 1 170 ? 17.744 7.367 2.037 1.00 95.12 170 ASP A O 1
ATOM 1372 N N . THR A 1 171 ? 17.273 9.062 0.672 1.00 95.38 171 THR A N 1
ATOM 1373 C CA . THR A 1 171 ? 16.149 9.587 1.441 1.00 95.38 171 THR A CA 1
ATOM 1374 C C . THR A 1 171 ? 15.056 10.021 0.480 1.00 95.38 171 THR A C 1
ATOM 1376 O O . THR A 1 171 ? 15.331 10.727 -0.490 1.00 95.38 171 THR A O 1
ATOM 1379 N N . ASN A 1 172 ? 13.809 9.650 0.762 1.00 96.06 172 ASN A N 1
ATOM 1380 C CA . ASN A 1 172 ? 12.653 10.121 0.015 1.00 96.06 172 ASN A CA 1
ATOM 1381 C C . ASN A 1 172 ? 12.401 11.610 0.287 1.00 96.06 172 ASN A C 1
ATOM 1383 O O . ASN A 1 172 ? 11.818 12.003 1.303 1.00 96.06 172 ASN A O 1
ATOM 1387 N N . MET A 1 173 ? 12.847 12.456 -0.643 1.00 93.00 173 MET A N 1
ATOM 1388 C CA . MET A 1 173 ? 12.739 13.904 -0.484 1.00 93.00 173 MET A CA 1
ATOM 1389 C C . MET A 1 173 ? 11.301 14.406 -0.648 1.00 93.00 173 MET A C 1
ATOM 1391 O O . MET A 1 173 ? 10.956 15.432 -0.067 1.00 93.00 173 MET A O 1
ATOM 1395 N N . TYR A 1 174 ? 10.434 13.689 -1.369 1.00 92.69 174 TYR A N 1
ATOM 1396 C CA . TYR A 1 174 ? 9.024 14.075 -1.493 1.00 92.69 174 TYR A CA 1
ATOM 1397 C C . TYR A 1 174 ? 8.293 13.934 -0.155 1.00 92.69 174 TYR A C 1
ATOM 1399 O O . TYR A 1 174 ? 7.594 14.863 0.262 1.00 92.69 174 TYR A O 1
ATOM 1407 N N . LEU A 1 175 ? 8.544 12.840 0.571 1.00 93.38 175 LEU A N 1
ATOM 1408 C CA . LEU A 1 175 ? 8.052 12.662 1.940 1.00 93.38 175 LEU A CA 1
ATOM 1409 C C . LEU A 1 175 ? 8.677 13.663 2.906 1.00 93.38 175 LEU A C 1
ATOM 1411 O O . LEU A 1 175 ? 7.958 14.259 3.707 1.00 93.38 175 LEU A O 1
ATOM 1415 N N . LYS A 1 176 ? 9.993 13.900 2.809 1.00 91.50 176 LYS A N 1
ATOM 1416 C CA . LYS A 1 176 ? 10.701 14.867 3.664 1.00 91.50 176 LYS A CA 1
ATOM 1417 C C . LYS A 1 176 ? 10.047 16.247 3.612 1.00 91.50 176 LYS A C 1
ATOM 1419 O O . LYS A 1 176 ? 9.899 16.888 4.643 1.00 91.50 176 LYS A O 1
ATOM 1424 N N . TYR A 1 177 ? 9.594 16.678 2.437 1.00 87.06 177 TYR A N 1
ATOM 1425 C CA . TYR A 1 177 ? 8.923 17.968 2.250 1.00 87.06 177 TYR A CA 1
ATOM 1426 C C . TYR A 1 177 ? 7.393 17.913 2.353 1.00 87.06 177 TYR A C 1
ATOM 1428 O O . TYR A 1 177 ? 6.723 18.890 2.016 1.00 87.06 177 TYR A O 1
ATOM 1436 N N . GLY A 1 178 ? 6.833 16.788 2.805 1.00 77.25 178 GLY A N 1
ATOM 1437 C CA . GLY A 1 178 ? 5.396 16.590 3.004 1.00 77.25 178 GLY A CA 1
ATOM 1438 C C . GLY A 1 178 ? 4.537 16.828 1.761 1.00 77.25 178 GLY A C 1
ATOM 1439 O O . GLY A 1 178 ? 3.361 17.162 1.882 1.00 77.25 178 GLY A O 1
ATOM 1440 N N . GLY A 1 179 ? 5.121 16.709 0.567 1.00 70.44 179 GLY A N 1
ATOM 1441 C CA . GLY A 1 179 ? 4.454 17.007 -0.701 1.00 70.44 179 GLY A CA 1
ATOM 1442 C C . GLY A 1 179 ? 4.232 18.489 -1.026 1.00 70.44 179 GLY A C 1
ATOM 1443 O O . GLY A 1 179 ? 3.579 18.786 -2.029 1.00 70.44 179 GLY A O 1
ATOM 1444 N N . ILE A 1 180 ? 4.800 19.418 -0.244 1.00 67.75 180 ILE A N 1
ATOM 1445 C CA . ILE A 1 180 ? 4.673 20.884 -0.409 1.00 67.75 180 ILE A CA 1
ATOM 1446 C C . ILE A 1 180 ? 5.971 21.473 -1.006 1.00 67.75 180 ILE A C 1
ATOM 1448 O O . ILE A 1 180 ? 6.546 22.451 -0.525 1.00 67.75 180 ILE A O 1
ATOM 1452 N N . TRP A 1 181 ? 6.481 20.853 -2.071 1.00 60.59 181 TRP A N 1
ATOM 1453 C CA . TRP A 1 181 ? 7.640 21.371 -2.807 1.00 60.59 181 TRP A CA 1
ATOM 1454 C C . TRP A 1 181 ? 7.202 22.439 -3.830 1.00 60.59 181 TRP A C 1
ATOM 1456 O O . TRP A 1 181 ? 6.261 22.153 -4.575 1.00 60.59 181 TRP A O 1
ATOM 1466 N N . PRO A 1 182 ? 7.841 23.631 -3.942 1.00 56.38 182 PRO A N 1
ATOM 1467 C CA . PRO A 1 182 ? 9.034 24.136 -3.239 1.00 56.38 182 PRO A CA 1
ATOM 1468 C C . PRO A 1 182 ? 8.783 25.292 -2.236 1.00 56.38 182 PRO A C 1
ATOM 1470 O O . PRO A 1 182 ? 9.741 25.896 -1.759 1.00 56.38 182 PRO A O 1
ATOM 1473 N N . VAL A 1 183 ? 7.532 25.641 -1.920 1.00 55.97 183 VAL A N 1
ATOM 1474 C CA . VAL A 1 183 ? 7.189 26.963 -1.344 1.00 55.97 183 VAL A CA 1
ATOM 1475 C C . VAL A 1 183 ? 7.729 27.201 0.082 1.00 55.97 183 VAL A C 1
ATOM 1477 O O . VAL A 1 183 ? 8.006 28.340 0.440 1.00 55.97 183 VAL A O 1
ATOM 1480 N N . PHE A 1 184 ? 7.970 26.157 0.888 1.00 55.62 184 PHE A N 1
ATOM 1481 C CA . PHE A 1 184 ? 8.379 26.306 2.299 1.00 55.62 184 PHE A CA 1
ATOM 1482 C C . PHE A 1 184 ? 9.674 25.558 2.639 1.00 55.62 184 PHE A C 1
ATOM 1484 O O . PHE A 1 184 ? 9.728 24.640 3.457 1.00 55.62 184 PHE A O 1
ATOM 1491 N N . ALA A 1 185 ? 10.761 25.994 2.009 1.00 56.25 185 ALA A N 1
ATOM 1492 C CA . ALA A 1 185 ? 12.105 25.443 2.144 1.00 56.25 185 ALA A CA 1
ATOM 1493 C C . ALA A 1 185 ? 12.767 25.559 3.539 1.00 56.25 185 ALA A C 1
ATOM 1495 O O . ALA A 1 185 ? 13.881 25.071 3.695 1.00 56.25 185 ALA A O 1
ATOM 1496 N N . LEU A 1 186 ? 12.154 26.175 4.557 1.00 55.66 186 LEU A N 1
ATOM 1497 C CA . LEU A 1 186 ? 12.824 26.394 5.854 1.00 55.66 186 LEU A CA 1
ATOM 1498 C C . LEU A 1 186 ? 12.385 25.454 6.997 1.00 55.66 186 LEU A C 1
ATOM 1500 O O . LEU A 1 186 ? 13.171 25.228 7.909 1.00 55.66 186 LEU A O 1
ATOM 1504 N N . ALA A 1 187 ? 11.204 24.823 6.950 1.00 55.09 187 ALA A N 1
ATOM 1505 C CA . ALA A 1 187 ? 10.668 24.006 8.062 1.00 55.09 187 ALA A CA 1
ATOM 1506 C C . ALA A 1 187 ? 10.668 22.486 7.759 1.00 55.09 187 ALA A C 1
ATOM 1508 O O . ALA A 1 187 ? 9.659 21.792 7.873 1.00 55.09 187 ALA A O 1
ATOM 1509 N N . ARG A 1 188 ? 11.814 21.965 7.307 1.00 62.81 188 ARG A N 1
ATOM 1510 C CA . ARG A 1 188 ? 11.893 20.878 6.307 1.00 62.81 188 ARG A CA 1
ATOM 1511 C C . ARG A 1 188 ? 11.772 19.417 6.749 1.00 62.81 188 ARG A C 1
ATOM 1513 O O . ARG A 1 188 ? 11.697 18.577 5.869 1.00 62.81 188 ARG A O 1
ATOM 1520 N N . THR A 1 189 ? 11.761 19.081 8.034 1.00 63.09 189 THR A N 1
ATOM 1521 C CA . THR A 1 189 ? 11.601 17.670 8.470 1.00 63.09 189 THR A CA 1
ATOM 1522 C C . THR A 1 189 ? 10.559 17.567 9.567 1.00 63.09 189 THR A C 1
ATOM 1524 O O . THR A 1 189 ? 9.655 16.735 9.492 1.00 63.09 189 THR A O 1
ATOM 1527 N N . ALA A 1 190 ? 10.620 18.504 10.520 1.00 70.12 190 ALA A N 1
ATOM 1528 C CA . ALA A 1 190 ? 9.645 18.635 11.591 1.00 70.12 190 ALA A CA 1
ATOM 1529 C C . ALA A 1 190 ? 8.217 18.782 11.062 1.00 70.12 190 ALA A C 1
ATOM 1531 O O . ALA A 1 190 ? 7.313 18.265 11.706 1.00 70.12 190 ALA A O 1
ATOM 1532 N N . LEU A 1 191 ? 8.006 19.424 9.901 1.00 81.94 191 LEU A N 1
ATOM 1533 C CA . LEU A 1 191 ? 6.673 19.602 9.320 1.00 81.94 191 LEU A CA 1
ATOM 1534 C C . LEU A 1 191 ? 6.118 18.319 8.692 1.00 81.94 191 LEU A C 1
ATOM 1536 O O . LEU A 1 191 ? 4.927 18.068 8.834 1.00 81.94 191 LEU A O 1
ATOM 1540 N N . SER A 1 192 ? 6.958 17.482 8.074 1.00 88.88 192 SER A N 1
ATOM 1541 C CA . SER A 1 192 ? 6.500 16.234 7.444 1.00 88.88 192 SER A CA 1
ATOM 1542 C C . SER A 1 192 ? 6.016 15.192 8.451 1.00 88.88 192 SER A C 1
ATOM 1544 O O . SER A 1 192 ? 5.137 14.402 8.131 1.00 88.88 192 SER A O 1
ATOM 1546 N N . GLY A 1 193 ? 6.578 15.192 9.664 1.00 92.25 193 GLY A N 1
ATOM 1547 C CA . GLY A 1 193 ? 6.277 14.207 10.703 1.00 92.25 193 GLY A CA 1
ATOM 1548 C C . GLY A 1 193 ? 6.897 12.819 10.488 1.00 92.25 193 GLY A C 1
ATOM 1549 O O . GLY A 1 193 ? 6.678 11.946 11.323 1.00 92.25 193 GLY A O 1
ATOM 1550 N N . PHE A 1 194 ? 7.681 12.606 9.426 1.00 94.69 194 PHE A N 1
ATOM 1551 C CA . PHE A 1 194 ? 8.386 11.344 9.188 1.00 94.69 194 PHE A CA 1
ATOM 1552 C C . PHE A 1 194 ? 9.755 11.320 9.869 1.00 94.69 194 PHE A C 1
ATOM 1554 O O . PHE A 1 194 ? 10.499 12.304 9.847 1.00 94.69 194 PHE A O 1
ATOM 1561 N N . THR A 1 195 ? 10.104 10.179 10.463 1.00 95.25 195 THR A N 1
ATOM 1562 C CA . THR A 1 195 ? 11.431 9.974 11.056 1.00 95.25 195 THR A CA 1
ATOM 1563 C C . THR A 1 195 ? 12.481 9.759 9.959 1.00 95.25 195 THR A C 1
ATOM 1565 O O . THR A 1 195 ? 12.133 9.298 8.869 1.00 95.25 195 THR A O 1
ATOM 1568 N N . PRO A 1 196 ? 13.777 10.026 10.219 1.00 95.81 196 PRO A N 1
ATOM 1569 C CA . PRO A 1 196 ? 14.837 9.749 9.248 1.00 95.81 196 PRO A CA 1
ATOM 1570 C C . PRO A 1 196 ? 14.820 8.306 8.732 1.00 95.81 196 PRO A C 1
ATOM 1572 O O . PRO A 1 196 ? 14.952 8.090 7.533 1.00 95.81 196 PRO A O 1
ATOM 1575 N N . LYS A 1 197 ? 14.559 7.335 9.622 1.00 97.00 197 LYS A N 1
ATOM 1576 C CA . LYS A 1 197 ? 14.446 5.917 9.263 1.00 97.00 197 LYS A CA 1
ATOM 1577 C C . LYS A 1 197 ? 13.365 5.688 8.203 1.00 97.00 197 LYS A C 1
ATOM 1579 O O . LYS A 1 197 ? 13.643 5.083 7.177 1.00 97.00 197 LYS A O 1
ATOM 1584 N N . VAL A 1 198 ? 12.163 6.230 8.417 1.00 97.50 198 VAL A N 1
ATOM 1585 C CA . VAL A 1 198 ? 11.054 6.110 7.456 1.00 97.50 198 VAL A CA 1
ATOM 1586 C C . VAL A 1 198 ? 11.421 6.741 6.127 1.00 97.50 198 VAL A C 1
ATOM 1588 O O . VAL A 1 198 ? 11.125 6.173 5.090 1.00 97.50 198 VAL A O 1
ATOM 1591 N N . LEU A 1 199 ? 12.083 7.899 6.129 1.00 96.88 199 LEU A N 1
ATOM 1592 C CA . LEU A 1 199 ? 12.472 8.550 4.880 1.00 96.88 199 LEU A CA 1
ATOM 1593 C C . LEU A 1 199 ? 13.487 7.717 4.074 1.00 96.88 199 LEU A C 1
ATOM 1595 O O . LEU A 1 199 ? 13.464 7.774 2.846 1.00 96.88 199 LEU A O 1
ATOM 1599 N N . THR A 1 200 ? 14.354 6.952 4.738 1.00 97.50 200 THR A N 1
ATOM 1600 C CA . THR A 1 200 ? 15.291 6.018 4.092 1.00 97.50 200 THR A CA 1
ATOM 1601 C C . THR A 1 200 ? 14.615 4.724 3.636 1.00 97.50 200 THR A C 1
ATOM 1603 O O . THR A 1 200 ? 14.929 4.217 2.560 1.00 97.50 200 THR A O 1
ATOM 1606 N N . ASP A 1 201 ? 13.668 4.204 4.412 1.00 98.19 201 ASP A N 1
ATOM 1607 C CA . ASP A 1 201 ? 12.968 2.952 4.105 1.00 98.19 201 ASP A CA 1
ATOM 1608 C C . ASP A 1 201 ? 11.846 3.125 3.073 1.00 98.19 201 ASP A C 1
ATOM 1610 O O . ASP A 1 201 ? 11.597 2.246 2.254 1.00 98.19 201 ASP A O 1
ATOM 1614 N N . ALA A 1 202 ? 11.178 4.280 3.063 1.00 97.81 202 ALA A N 1
ATOM 1615 C CA . ALA A 1 202 ? 10.039 4.586 2.201 1.00 97.81 202 ALA A CA 1
ATOM 1616 C C . ALA A 1 202 ? 10.475 5.013 0.789 1.00 97.81 202 ALA A C 1
ATOM 1618 O O . ALA A 1 202 ? 10.060 6.057 0.270 1.00 97.81 202 ALA A O 1
ATOM 1619 N N . ARG A 1 203 ? 11.342 4.214 0.168 1.00 97.12 203 ARG A N 1
ATOM 1620 C CA . ARG A 1 203 ? 11.830 4.411 -1.196 1.00 97.12 203 ARG A CA 1
ATOM 1621 C C . ARG A 1 203 ? 11.322 3.289 -2.087 1.00 97.12 203 ARG A C 1
ATOM 1623 O O . ARG A 1 203 ? 11.478 2.120 -1.761 1.00 97.12 203 ARG A O 1
ATOM 1630 N N . ASN A 1 204 ? 10.717 3.637 -3.216 1.00 97.12 204 ASN A N 1
ATOM 1631 C CA . ASN A 1 204 ? 10.082 2.657 -4.085 1.00 97.12 204 ASN A CA 1
ATOM 1632 C C . ASN A 1 204 ? 11.131 1.881 -4.922 1.00 97.12 204 ASN A C 1
ATOM 1634 O O . ASN A 1 204 ? 11.792 2.508 -5.753 1.00 97.12 204 ASN A O 1
ATOM 1638 N N . PRO A 1 205 ? 11.272 0.545 -4.788 1.00 94.75 205 PRO A N 1
ATOM 1639 C CA . PRO A 1 205 ? 12.223 -0.264 -5.565 1.00 94.75 205 PRO A CA 1
ATOM 1640 C C . PRO A 1 205 ? 11.800 -0.532 -7.020 1.00 94.75 205 PRO A C 1
ATOM 1642 O O . PRO A 1 205 ? 12.417 -1.355 -7.699 1.00 94.75 205 PRO A O 1
ATOM 1645 N N . GLY A 1 206 ? 10.724 0.096 -7.495 1.00 94.69 206 GLY A N 1
ATOM 1646 C CA . GLY A 1 206 ? 10.249 -0.054 -8.871 1.00 94.69 206 GLY A CA 1
ATOM 1647 C C . GLY A 1 206 ? 8.804 -0.534 -8.994 1.00 94.69 206 GLY A C 1
ATOM 1648 O O . GLY A 1 206 ? 8.397 -0.972 -10.068 1.00 94.69 206 GLY A O 1
ATOM 1649 N N . PHE A 1 207 ? 8.009 -0.448 -7.929 1.00 97.31 207 PHE A N 1
ATOM 1650 C CA . PHE A 1 207 ? 6.581 -0.721 -7.989 1.00 97.31 207 PHE A CA 1
ATOM 1651 C C . PHE A 1 207 ? 5.807 0.375 -8.724 1.00 97.31 207 PHE A C 1
ATOM 1653 O O . PHE A 1 207 ? 6.087 1.574 -8.601 1.00 97.31 207 PHE A O 1
ATOM 1660 N N . TYR A 1 208 ? 4.760 -0.026 -9.427 1.00 96.31 208 TYR A N 1
ATOM 1661 C CA . TYR A 1 208 ? 3.725 0.874 -9.921 1.00 96.31 208 TYR A CA 1
ATOM 1662 C C . TYR A 1 208 ? 2.340 0.270 -9.682 1.00 96.31 208 TYR A C 1
ATOM 1664 O O . TYR A 1 208 ? 2.208 -0.943 -9.554 1.00 96.31 208 TYR A O 1
ATOM 1672 N N . ASP A 1 209 ? 1.317 1.121 -9.615 1.00 97.25 209 ASP A N 1
ATOM 1673 C CA . ASP A 1 209 ? -0.077 0.692 -9.503 1.00 97.25 209 ASP A CA 1
ATOM 1674 C C . ASP A 1 209 ? -0.751 0.815 -10.882 1.00 97.25 209 ASP A C 1
ATOM 1676 O O . ASP A 1 209 ? -0.699 1.896 -11.478 1.00 97.25 209 ASP A O 1
ATOM 1680 N N . PRO A 1 210 ? -1.372 -0.244 -11.433 1.00 96.88 210 PRO A N 1
ATOM 1681 C CA . PRO A 1 210 ? -2.069 -0.181 -12.717 1.00 96.88 210 PRO A CA 1
ATOM 1682 C C . PRO A 1 210 ? -3.486 0.409 -12.593 1.00 96.88 210 PRO A C 1
ATOM 1684 O O . PRO A 1 210 ? -4.272 0.321 -13.537 1.00 96.88 210 PRO A O 1
ATOM 1687 N N . TRP A 1 211 ? -3.838 0.990 -11.442 1.00 96.75 211 TRP A N 1
ATOM 1688 C CA . TRP A 1 211 ? -5.138 1.602 -11.170 1.00 96.75 211 TRP A CA 1
ATOM 1689 C C . TRP A 1 211 ? -5.018 3.113 -11.019 1.00 96.75 211 TRP A C 1
ATOM 1691 O O . TRP A 1 211 ? -3.992 3.646 -10.601 1.00 96.75 211 TRP A O 1
ATOM 1701 N N . HIS A 1 212 ? -6.092 3.828 -11.344 1.00 95.62 212 HIS A N 1
ATOM 1702 C CA . HIS A 1 212 ? -6.141 5.260 -11.109 1.00 95.62 212 HIS A CA 1
ATOM 1703 C C . HIS A 1 212 ? -6.333 5.536 -9.610 1.00 95.62 212 HIS A C 1
ATOM 1705 O O . HIS A 1 212 ? -7.360 5.127 -9.064 1.00 95.62 212 HIS A O 1
ATOM 1711 N N . PRO A 1 213 ? -5.455 6.317 -8.950 1.00 94.00 213 PRO A N 1
ATOM 1712 C CA . PRO A 1 213 ? -5.518 6.516 -7.499 1.00 94.00 213 PRO A CA 1
ATOM 1713 C C . PRO A 1 213 ? -6.845 7.135 -7.035 1.00 94.00 213 PRO A C 1
ATOM 1715 O O . PRO A 1 213 ? -7.360 6.769 -5.986 1.00 94.00 213 PRO A O 1
ATOM 1718 N N . PHE A 1 214 ? -7.419 8.040 -7.833 1.00 90.75 214 PHE A N 1
ATOM 1719 C CA . PHE A 1 214 ? -8.701 8.690 -7.541 1.00 90.75 214 PHE A CA 1
ATOM 1720 C C . PHE A 1 214 ? -9.967 7.951 -8.028 1.00 90.75 214 PHE A C 1
ATOM 1722 O O . PHE A 1 214 ? -10.950 7.900 -7.298 1.00 90.75 214 PHE A O 1
ATOM 1729 N N . TYR A 1 215 ? -9.998 7.426 -9.262 1.00 91.69 215 TYR A N 1
ATOM 1730 C CA . TYR A 1 215 ? -11.243 6.907 -9.859 1.00 91.69 215 TYR A CA 1
ATOM 1731 C C . TYR A 1 215 ? -11.477 5.413 -9.629 1.00 91.69 215 TYR A C 1
ATOM 1733 O O . TYR A 1 215 ? -12.628 4.978 -9.663 1.00 91.69 215 TYR A O 1
ATOM 1741 N N . ASP A 1 216 ? -10.420 4.630 -9.412 1.00 94.50 216 ASP A N 1
ATOM 1742 C CA . ASP A 1 216 ? -10.528 3.190 -9.176 1.00 94.50 216 ASP A CA 1
ATOM 1743 C C . ASP A 1 216 ? -10.628 2.938 -7.661 1.00 94.50 216 ASP A C 1
ATOM 1745 O O . ASP A 1 216 ? -9.735 2.377 -7.025 1.00 94.50 216 ASP A O 1
ATOM 1749 N N . VAL A 1 217 ? -11.726 3.439 -7.084 1.00 94.06 217 VAL A N 1
ATOM 1750 C CA . VAL A 1 217 ? -12.083 3.287 -5.667 1.00 94.06 217 VAL A CA 1
ATOM 1751 C C . VAL A 1 217 ? -12.557 1.866 -5.378 1.00 94.06 217 VAL A C 1
ATOM 1753 O O . VAL A 1 217 ? -13.286 1.269 -6.175 1.00 94.06 217 VAL A O 1
ATOM 1756 N N . THR A 1 218 ? -12.173 1.337 -4.221 1.00 94.81 218 THR A N 1
ATOM 1757 C CA . THR A 1 218 ? -12.556 -0.012 -3.784 1.00 94.81 218 THR A CA 1
ATOM 1758 C C . THR A 1 218 ? -13.623 0.026 -2.701 1.00 94.81 218 THR A C 1
ATOM 1760 O O . THR A 1 218 ? -14.365 -0.937 -2.557 1.00 94.81 218 THR A O 1
ATOM 1763 N N . ILE A 1 219 ? -13.837 1.179 -2.062 1.00 92.06 219 ILE A N 1
ATOM 1764 C CA . ILE A 1 219 ? -14.999 1.441 -1.214 1.00 92.06 219 ILE A CA 1
ATOM 1765 C C . ILE A 1 219 ? -15.797 2.630 -1.757 1.00 92.06 219 ILE A C 1
ATOM 1767 O O . ILE A 1 219 ? -15.268 3.714 -2.018 1.00 92.06 219 ILE A O 1
ATOM 1771 N N . ASN A 1 220 ? -17.090 2.409 -1.958 1.00 85.50 220 ASN A N 1
ATOM 1772 C CA . ASN A 1 220 ? -18.072 3.408 -2.363 1.00 85.50 220 ASN A CA 1
ATOM 1773 C C . ASN A 1 220 ? -19.457 2.881 -1.980 1.00 85.50 220 ASN A C 1
ATOM 1775 O O . ASN A 1 220 ? -20.254 2.471 -2.824 1.00 85.50 220 ASN A O 1
ATOM 1779 N N . TYR A 1 221 ? -19.693 2.780 -0.675 1.00 69.38 221 TYR A N 1
ATOM 1780 C CA . TYR A 1 221 ? -20.883 2.116 -0.174 1.00 69.38 221 TYR A CA 1
ATOM 1781 C C . TYR A 1 221 ? -22.067 3.099 -0.109 1.00 69.38 221 TYR A C 1
ATOM 1783 O O . TYR A 1 221 ? -21.938 4.154 0.523 1.00 69.38 221 TYR A O 1
ATOM 1791 N N . PRO A 1 222 ? -23.243 2.776 -0.692 1.00 65.56 222 PRO A N 1
ATOM 1792 C CA . PRO A 1 222 ? -24.413 3.659 -0.697 1.00 65.56 222 PRO A CA 1
ATOM 1793 C C . PRO A 1 222 ? -24.876 4.122 0.690 1.00 65.56 222 PRO A C 1
ATOM 1795 O O . PRO A 1 222 ? -25.469 5.193 0.800 1.00 65.56 222 PRO A O 1
ATOM 1798 N N . ARG A 1 223 ? -24.570 3.372 1.763 1.00 62.38 223 ARG A N 1
ATOM 1799 C CA . ARG A 1 223 ? -24.891 3.792 3.142 1.00 62.38 223 ARG A CA 1
ATOM 1800 C C . ARG A 1 223 ? -24.119 5.029 3.609 1.00 62.38 223 ARG A C 1
ATOM 1802 O O . ARG A 1 223 ? -24.552 5.668 4.559 1.00 62.38 223 ARG A O 1
ATOM 1809 N N . TYR A 1 224 ? -23.034 5.408 2.931 1.00 62.62 224 TYR A N 1
ATOM 1810 C CA . TYR A 1 224 ? -22.380 6.703 3.139 1.00 62.62 224 TYR A CA 1
ATOM 1811 C C . TYR A 1 224 ? -23.002 7.823 2.296 1.00 62.62 224 TYR A C 1
ATOM 1813 O O . TYR A 1 224 ? -22.388 8.874 2.149 1.00 62.62 224 TYR A O 1
ATOM 1821 N N . TYR A 1 225 ? -24.186 7.616 1.707 1.00 68.75 225 TYR A N 1
ATOM 1822 C CA . TYR A 1 225 ? -24.883 8.587 0.852 1.00 68.75 225 TYR A CA 1
ATOM 1823 C C . TYR A 1 225 ? -24.000 9.143 -0.280 1.00 68.75 225 TYR A C 1
ATOM 1825 O O . TYR A 1 225 ? -24.141 10.297 -0.677 1.00 68.75 225 TYR A O 1
ATOM 1833 N N . ALA A 1 226 ? -23.045 8.335 -0.763 1.00 71.38 226 ALA A N 1
ATOM 1834 C CA . ALA A 1 226 ? -21.995 8.738 -1.706 1.00 71.38 226 ALA A CA 1
ATOM 1835 C C . ALA A 1 226 ? -21.132 9.941 -1.250 1.00 71.38 226 ALA A C 1
ATOM 1837 O O . ALA A 1 226 ? -20.417 10.536 -2.054 1.00 71.38 226 ALA A O 1
ATOM 1838 N N . LEU A 1 227 ? -21.156 10.290 0.042 1.00 78.19 227 LEU A N 1
ATOM 1839 C CA . LEU A 1 227 ? -20.354 11.370 0.631 1.00 78.19 227 LEU A CA 1
ATOM 1840 C C . LEU A 1 227 ? -18.890 10.968 0.834 1.00 78.19 227 LEU A C 1
ATOM 1842 O O . LEU A 1 227 ? -18.040 11.817 1.118 1.00 78.19 227 LEU A O 1
ATOM 1846 N N . TYR A 1 228 ? -18.591 9.675 0.711 1.00 85.75 228 TYR A N 1
ATOM 1847 C CA . TYR A 1 228 ? -17.255 9.148 0.894 1.00 85.75 228 TYR A CA 1
ATOM 1848 C C . TYR A 1 228 ? -16.980 7.946 -0.012 1.00 85.75 228 TYR A C 1
ATOM 1850 O O . TYR A 1 228 ? -17.742 6.982 -0.045 1.00 85.75 228 TYR A O 1
ATOM 1858 N N . SER A 1 229 ? -15.845 8.007 -0.704 1.00 91.25 229 SER A N 1
ATOM 1859 C CA . SER A 1 229 ? -15.279 6.912 -1.486 1.00 91.25 229 SER A CA 1
ATOM 1860 C C . SER A 1 229 ? -13.763 6.925 -1.350 1.00 91.25 229 SER A C 1
ATOM 1862 O O . SER A 1 229 ? -13.153 8.001 -1.305 1.00 91.25 229 SER A O 1
ATOM 1864 N N . ALA A 1 230 ? -13.150 5.749 -1.330 1.00 93.69 230 ALA A N 1
ATOM 1865 C CA . ALA A 1 230 ? -11.707 5.612 -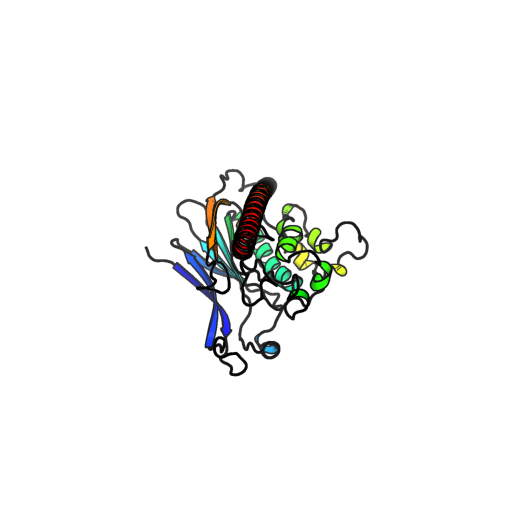1.210 1.00 93.69 230 ALA A CA 1
ATOM 1866 C C . ALA A 1 230 ? -11.187 4.407 -1.990 1.00 93.69 230 ALA A C 1
ATOM 1868 O O . ALA A 1 230 ? -11.892 3.428 -2.233 1.00 93.69 230 ALA A O 1
ATOM 1869 N N . LYS A 1 231 ? -9.922 4.482 -2.384 1.00 96.19 231 LYS A N 1
ATOM 1870 C CA . LYS A 1 231 ? -9.153 3.311 -2.782 1.00 96.19 231 LYS A CA 1
ATOM 1871 C C . LYS A 1 231 ? -8.505 2.785 -1.514 1.00 96.19 231 LYS A C 1
ATOM 1873 O O . LYS A 1 231 ? -7.706 3.508 -0.935 1.00 96.19 231 LYS A O 1
ATOM 1878 N N . LEU A 1 232 ? -8.900 1.608 -1.057 1.00 96.06 232 LEU A N 1
ATOM 1879 C CA . LEU A 1 232 ? -8.317 0.953 0.115 1.00 96.06 232 LEU A CA 1
ATOM 1880 C C . LEU A 1 232 ? -7.405 -0.185 -0.331 1.00 96.06 232 LEU A C 1
ATOM 1882 O O . LEU A 1 232 ? -6.286 -0.295 0.156 1.00 96.06 232 LEU A O 1
ATOM 1886 N N . ASP A 1 233 ? -7.822 -0.922 -1.360 1.00 97.50 233 ASP A N 1
ATOM 1887 C CA . ASP A 1 233 ? -7.087 -2.051 -1.912 1.00 97.50 233 ASP A CA 1
ATOM 1888 C C . ASP A 1 233 ? -6.161 -1.620 -3.058 1.00 97.50 233 ASP A C 1
ATOM 1890 O O . ASP A 1 233 ? -6.497 -0.773 -3.903 1.00 97.50 233 ASP A O 1
ATOM 1894 N N . TRP A 1 234 ? -4.975 -2.221 -3.103 1.00 98.19 234 TRP A N 1
ATOM 1895 C CA . TRP A 1 234 ? -3.917 -1.903 -4.064 1.00 98.19 234 TRP A CA 1
ATOM 1896 C C . TRP A 1 234 ? -3.371 -3.153 -4.746 1.00 98.19 234 TRP A C 1
ATOM 1898 O O . TRP A 1 234 ? -3.401 -4.246 -4.179 1.00 98.19 234 TRP A O 1
ATOM 1908 N N . THR A 1 235 ? -2.837 -2.985 -5.964 1.00 97.94 235 THR A N 1
ATOM 1909 C CA . THR A 1 235 ? -2.046 -4.031 -6.624 1.00 97.94 235 THR A CA 1
ATOM 1910 C C . THR A 1 235 ? -0.759 -3.439 -7.186 1.00 97.94 235 THR A C 1
ATOM 1912 O O . THR A 1 235 ? -0.658 -3.086 -8.362 1.00 97.94 235 THR A O 1
ATOM 1915 N N . LEU A 1 236 ? 0.249 -3.322 -6.339 1.00 98.50 236 LEU A N 1
ATOM 1916 C CA . LEU A 1 236 ? 1.535 -2.789 -6.745 1.00 98.50 236 LEU A CA 1
ATOM 1917 C C . LEU A 1 236 ? 2.356 -3.892 -7.406 1.00 98.50 236 LEU A C 1
ATOM 1919 O O . LEU A 1 236 ? 2.563 -4.960 -6.830 1.00 98.50 236 LEU A O 1
ATOM 1923 N N . VAL A 1 237 ? 2.848 -3.618 -8.609 1.00 97.56 237 VAL A N 1
ATOM 1924 C CA . VAL A 1 237 ? 3.583 -4.586 -9.428 1.00 97.56 237 VAL A CA 1
ATOM 1925 C C . VAL A 1 237 ? 4.997 -4.092 -9.722 1.00 97.56 237 VAL A C 1
ATOM 1927 O O . VAL A 1 237 ? 5.198 -2.916 -10.032 1.00 97.56 237 VAL A O 1
ATOM 1930 N N . ARG A 1 238 ? 5.985 -4.985 -9.625 1.00 95.06 238 ARG A N 1
ATOM 1931 C CA . ARG A 1 238 ? 7.394 -4.731 -9.956 1.00 95.06 238 ARG A CA 1
ATOM 1932 C C . ARG A 1 238 ? 7.908 -5.835 -10.872 1.00 95.06 238 ARG A C 1
ATOM 1934 O O . ARG A 1 238 ? 7.767 -7.012 -10.558 1.00 95.06 238 ARG A O 1
ATOM 1941 N N . GLY A 1 239 ? 8.499 -5.433 -11.993 1.00 91.88 239 GLY A N 1
ATOM 1942 C CA . GLY A 1 239 ? 9.049 -6.346 -12.996 1.00 91.88 239 GLY A CA 1
ATOM 1943 C C . GLY A 1 239 ? 8.004 -7.046 -13.875 1.00 91.88 239 GLY A C 1
ATOM 1944 O O . GLY A 1 239 ? 8.328 -7.988 -14.583 1.00 91.88 239 GLY A O 1
ATOM 1945 N N . PHE A 1 240 ? 6.744 -6.620 -13.833 1.00 93.88 240 PHE A N 1
ATOM 1946 C CA . PHE A 1 240 ? 5.678 -7.228 -14.623 1.00 93.88 240 PHE A CA 1
ATOM 1947 C C . PHE A 1 240 ? 5.084 -6.249 -15.629 1.00 93.88 240 PHE A C 1
ATOM 1949 O O . PHE A 1 240 ? 4.875 -5.068 -15.323 1.00 93.88 240 PHE A O 1
ATOM 1956 N N . ASN A 1 241 ? 4.664 -6.790 -16.771 1.00 93.38 241 ASN A N 1
ATOM 1957 C CA . ASN A 1 241 ? 3.737 -6.133 -17.676 1.00 93.38 241 ASN A CA 1
ATOM 1958 C C . ASN A 1 241 ? 2.308 -6.577 -17.347 1.00 93.38 241 ASN A C 1
ATOM 1960 O O . ASN A 1 241 ? 1.975 -7.759 -17.439 1.00 93.38 241 ASN A O 1
ATOM 1964 N N . VAL A 1 242 ? 1.445 -5.628 -16.992 1.00 95.75 242 VAL A N 1
ATOM 1965 C CA . VAL A 1 242 ? 0.021 -5.896 -16.759 1.00 95.75 242 VAL A CA 1
ATOM 1966 C C . VAL A 1 242 ? -0.708 -5.940 -18.109 1.00 95.75 242 VAL A C 1
ATOM 1968 O O . VAL A 1 242 ? -0.795 -4.939 -18.822 1.00 95.75 242 VAL A O 1
ATOM 1971 N N . ILE A 1 243 ? -1.245 -7.109 -18.460 1.00 96.06 243 ILE A N 1
ATOM 1972 C CA . ILE A 1 243 ? -1.943 -7.369 -19.728 1.00 96.06 243 ILE A CA 1
ATOM 1973 C C . ILE A 1 243 ? -3.432 -7.062 -19.609 1.00 96.06 243 ILE A C 1
ATOM 1975 O O . ILE A 1 243 ? -4.005 -6.404 -20.480 1.00 96.06 243 ILE A O 1
ATOM 1979 N N . LYS A 1 244 ? -4.063 -7.514 -18.521 1.00 97.00 244 LYS A N 1
ATOM 1980 C CA . LYS A 1 244 ? -5.475 -7.249 -18.226 1.00 97.00 244 LYS A CA 1
ATOM 1981 C C . LYS A 1 244 ? -5.648 -6.844 -16.777 1.00 97.00 244 LYS A C 1
ATOM 1983 O O . LYS A 1 244 ? -4.848 -7.204 -15.918 1.00 97.00 244 LYS A O 1
ATOM 1988 N N . ARG A 1 245 ? -6.723 -6.108 -16.513 1.00 96.50 245 ARG A N 1
ATOM 1989 C CA . ARG A 1 245 ? -7.134 -5.733 -15.164 1.00 96.50 245 ARG A CA 1
ATOM 1990 C C . ARG A 1 245 ? -8.648 -5.586 -15.102 1.00 96.50 245 ARG A C 1
ATOM 1992 O O . ARG A 1 245 ? -9.256 -5.140 -16.076 1.00 96.50 245 ARG A O 1
ATOM 1999 N N . TRP A 1 246 ? -9.251 -5.962 -13.985 1.00 96.56 246 TRP A N 1
ATOM 2000 C CA . TRP A 1 246 ? -10.670 -5.744 -13.725 1.00 96.56 246 TRP A CA 1
ATOM 2001 C C . TRP A 1 246 ? -10.954 -5.601 -12.232 1.00 96.56 246 TRP A C 1
ATOM 2003 O O . TRP A 1 246 ? -10.228 -6.116 -11.383 1.00 96.56 246 TRP A O 1
ATOM 2013 N N . ILE A 1 247 ? -12.029 -4.877 -11.943 1.00 96.31 247 ILE A N 1
ATOM 2014 C CA . ILE A 1 247 ? -12.589 -4.696 -10.607 1.00 96.31 247 ILE A CA 1
ATOM 2015 C C . ILE A 1 247 ? -13.908 -5.463 -10.585 1.00 96.31 247 ILE A C 1
ATOM 2017 O O . ILE A 1 247 ? -14.628 -5.441 -11.584 1.00 96.31 247 ILE A O 1
ATOM 2021 N N . GLY A 1 248 ? -14.228 -6.142 -9.489 1.00 95.75 248 GLY A N 1
ATOM 2022 C CA . GLY A 1 248 ? -15.559 -6.722 -9.309 1.00 95.75 248 GLY A CA 1
ATOM 2023 C C . GLY A 1 248 ? -16.103 -6.516 -7.905 1.00 95.75 248 GLY A C 1
ATOM 2024 O O . GLY A 1 248 ? -15.546 -5.734 -7.138 1.00 95.75 248 GLY A O 1
ATOM 2025 N N . ASN A 1 249 ? -17.204 -7.206 -7.591 1.00 94.50 249 ASN A N 1
ATOM 2026 C CA . ASN A 1 249 ? -18.038 -6.928 -6.415 1.00 94.50 249 ASN A CA 1
ATOM 2027 C C . ASN A 1 249 ? -18.630 -5.500 -6.450 1.00 94.50 249 ASN A C 1
ATOM 2029 O O . ASN A 1 249 ? -18.550 -4.740 -5.490 1.00 94.50 249 ASN A O 1
ATOM 2033 N N . ASP A 1 250 ? -19.204 -5.109 -7.595 1.00 91.06 250 ASP A N 1
ATOM 2034 C CA . ASP A 1 250 ? -19.789 -3.773 -7.788 1.00 91.06 250 ASP A CA 1
ATOM 2035 C C . ASP A 1 250 ? -21.016 -3.498 -6.904 1.00 91.06 250 ASP A C 1
ATOM 2037 O O . ASP A 1 250 ? -21.341 -2.334 -6.663 1.00 91.06 250 ASP A O 1
ATOM 2041 N N . ASP A 1 251 ? -21.683 -4.549 -6.425 1.00 90.31 251 ASP A N 1
ATOM 2042 C CA . ASP A 1 251 ? -22.861 -4.480 -5.559 1.00 90.31 251 ASP A CA 1
ATOM 2043 C C . ASP A 1 251 ? -22.538 -4.625 -4.065 1.00 90.31 251 ASP A C 1
ATOM 2045 O O . ASP A 1 251 ? -23.438 -4.491 -3.235 1.00 90.31 251 ASP A O 1
ATOM 2049 N N . TYR A 1 252 ? -21.267 -4.860 -3.718 1.00 89.44 252 TYR A N 1
ATOM 2050 C CA . TYR A 1 252 ? -20.808 -5.075 -2.346 1.00 89.44 252 TYR A CA 1
ATOM 2051 C C . TYR A 1 252 ? -21.501 -6.249 -1.631 1.00 89.44 252 TYR A C 1
ATOM 2053 O O . TYR A 1 252 ? -21.601 -6.269 -0.403 1.00 89.44 252 TYR A O 1
ATOM 2061 N N . SER A 1 253 ? -22.011 -7.225 -2.388 1.00 90.50 253 SER A N 1
ATOM 2062 C CA . SER A 1 253 ? -22.721 -8.381 -1.830 1.00 90.50 253 SER A CA 1
ATOM 2063 C C . SER A 1 253 ? -21.783 -9.382 -1.155 1.00 90.50 253 SER A C 1
ATOM 2065 O O . SER A 1 253 ? -22.175 -10.025 -0.182 1.00 90.50 253 SER A O 1
ATOM 2067 N N . ALA A 1 254 ? -20.544 -9.504 -1.644 1.00 88.25 254 ALA A N 1
ATOM 2068 C CA . ALA A 1 254 ? -19.556 -10.455 -1.129 1.00 88.25 254 ALA A CA 1
ATOM 2069 C C . ALA A 1 254 ? -18.620 -9.853 -0.066 1.00 88.25 254 ALA A C 1
ATOM 2071 O O . ALA A 1 254 ? -18.060 -10.574 0.755 1.00 88.25 254 ALA A O 1
ATOM 2072 N N . SER A 1 255 ? -18.419 -8.537 -0.111 1.00 90.81 255 SER A N 1
ATOM 2073 C CA . SER A 1 255 ? -17.543 -7.764 0.774 1.00 90.81 255 SER A CA 1
ATOM 2074 C C . SER A 1 255 ? -17.936 -6.288 0.692 1.00 90.81 255 SER A C 1
ATOM 2076 O O . SER A 1 255 ? -18.480 -5.839 -0.317 1.00 90.81 255 SER A O 1
ATOM 2078 N N . ASP A 1 256 ? -17.634 -5.516 1.727 1.00 89.44 256 ASP A N 1
ATOM 2079 C CA . ASP A 1 256 ? -17.698 -4.053 1.722 1.00 89.44 256 ASP A CA 1
ATOM 2080 C C . ASP A 1 256 ? -16.604 -3.391 0.858 1.00 89.44 256 ASP A C 1
ATOM 2082 O O . ASP A 1 256 ? -16.658 -2.181 0.618 1.00 89.44 256 ASP A O 1
ATOM 2086 N N . HIS A 1 257 ? -15.664 -4.179 0.326 1.00 93.88 257 HIS A N 1
ATOM 2087 C CA . HIS A 1 257 ? -14.631 -3.764 -0.617 1.00 93.88 257 HIS A CA 1
ATOM 2088 C C . HIS A 1 257 ? -14.825 -4.411 -1.990 1.00 93.88 257 HIS A C 1
ATOM 2090 O O . HIS A 1 257 ? -15.223 -5.569 -2.124 1.00 93.88 257 HIS A O 1
ATOM 2096 N N . LYS A 1 258 ? -14.463 -3.690 -3.047 1.00 95.06 258 LYS A N 1
ATOM 2097 C CA . LYS A 1 258 ? -14.291 -4.272 -4.380 1.00 95.06 258 LYS A CA 1
ATOM 2098 C C . LYS A 1 258 ? -12.978 -5.040 -4.456 1.00 95.06 258 LYS A C 1
ATOM 2100 O O . LYS A 1 258 ? -11.954 -4.543 -3.997 1.00 95.06 258 LYS A O 1
ATOM 2105 N N . TYR A 1 259 ? -12.974 -6.191 -5.124 1.00 95.31 259 TYR A N 1
ATOM 2106 C CA . TYR A 1 259 ? -11.721 -6.895 -5.396 1.00 95.31 259 TYR A CA 1
ATOM 2107 C C . TYR A 1 259 ? -11.025 -6.318 -6.632 1.00 95.31 259 TYR A C 1
ATOM 2109 O O . TYR A 1 259 ? -11.674 -5.924 -7.606 1.00 95.31 259 TYR A O 1
ATOM 2117 N N . LEU A 1 260 ? -9.694 -6.326 -6.609 1.00 97.56 260 LEU A N 1
ATOM 2118 C CA . LEU A 1 260 ? -8.842 -5.948 -7.732 1.00 97.56 260 LEU A CA 1
ATOM 2119 C C . LEU A 1 260 ? -8.171 -7.190 -8.302 1.00 97.56 260 LEU A C 1
ATOM 2121 O O . LEU A 1 260 ? -7.607 -7.993 -7.561 1.00 97.56 260 LEU A O 1
ATOM 2125 N N . MET A 1 261 ? -8.209 -7.343 -9.623 1.00 97.62 261 MET A N 1
ATOM 2126 C CA . MET A 1 261 ? -7.588 -8.478 -10.292 1.00 97.62 261 MET A CA 1
ATOM 2127 C C . MET A 1 261 ? -6.780 -8.029 -11.498 1.00 97.62 261 MET A C 1
ATOM 2129 O O . MET A 1 261 ? -7.195 -7.142 -12.248 1.00 97.62 261 MET A O 1
ATOM 2133 N N . ILE A 1 262 ? -5.614 -8.648 -11.666 1.00 97.88 262 ILE A N 1
ATOM 2134 C CA . ILE A 1 262 ? -4.674 -8.369 -12.746 1.00 97.88 262 ILE A CA 1
ATOM 2135 C C . ILE A 1 262 ? -4.215 -9.673 -13.395 1.00 97.88 262 ILE A C 1
ATOM 2137 O O . ILE A 1 262 ? -4.049 -10.696 -12.734 1.00 97.88 262 ILE A O 1
ATOM 2141 N N . GLU A 1 263 ? -3.984 -9.612 -14.698 1.00 97.69 263 GLU A N 1
ATOM 2142 C CA . GLU A 1 263 ? -3.263 -10.620 -15.465 1.00 97.69 263 GLU A CA 1
ATOM 2143 C C . GLU A 1 263 ? -1.916 -10.014 -15.845 1.00 97.69 263 GLU A C 1
ATOM 2145 O O . GLU A 1 263 ? -1.867 -8.941 -16.454 1.00 97.69 263 GLU A O 1
ATOM 2150 N N . VAL A 1 264 ? -0.830 -10.680 -15.462 1.00 95.69 264 VAL A N 1
ATOM 2151 C CA . VAL A 1 264 ? 0.537 -10.193 -15.652 1.00 95.69 264 VAL A CA 1
ATOM 2152 C C . VAL A 1 264 ? 1.372 -11.191 -16.433 1.00 95.69 264 VAL A C 1
ATOM 2154 O O . VAL A 1 264 ? 1.160 -12.399 -16.345 1.00 95.69 264 VAL A O 1
ATOM 2157 N N . VAL A 1 265 ? 2.356 -10.672 -17.155 1.00 93.88 265 VAL A N 1
ATOM 2158 C CA . VAL A 1 265 ? 3.465 -11.450 -17.708 1.00 93.88 265 VAL A CA 1
ATOM 2159 C C . VAL A 1 265 ? 4.772 -10.874 -17.189 1.00 93.88 265 VAL A C 1
ATOM 2161 O O . VAL A 1 265 ? 4.841 -9.684 -16.862 1.00 93.88 265 VAL A O 1
ATOM 2164 N N . PHE A 1 266 ? 5.797 -11.717 -17.093 1.00 91.88 266 PHE A N 1
ATOM 2165 C CA . PHE A 1 266 ? 7.147 -11.238 -16.832 1.00 91.88 266 PHE A CA 1
ATOM 2166 C C . PHE A 1 266 ? 7.531 -10.225 -17.912 1.00 91.88 266 PHE A C 1
ATOM 2168 O O . PHE A 1 266 ? 7.265 -10.436 -19.096 1.00 91.88 266 PHE A O 1
ATOM 2175 N N . ASP A 1 267 ? 8.099 -9.101 -17.498 1.00 88.06 267 ASP A N 1
ATOM 2176 C CA . ASP A 1 267 ? 8.787 -8.223 -18.436 1.00 88.06 267 ASP A CA 1
ATOM 2177 C C . ASP A 1 267 ? 9.990 -8.981 -19.041 1.00 88.06 267 ASP A C 1
ATOM 2179 O O . ASP A 1 267 ? 10.668 -9.732 -18.337 1.00 88.06 267 ASP A O 1
ATOM 2183 N N . ASP A 1 268 ? 10.263 -8.797 -20.337 1.00 73.56 268 ASP A N 1
ATOM 2184 C CA . ASP A 1 268 ? 11.448 -9.371 -20.991 1.00 73.56 268 ASP A CA 1
ATOM 2185 C C . ASP A 1 268 ? 12.718 -8.781 -20.360 1.00 73.56 268 ASP A C 1
ATOM 2187 O O . ASP A 1 268 ? 13.027 -7.601 -20.545 1.00 73.56 268 ASP A O 1
ATOM 2191 N N . TYR A 1 269 ? 13.459 -9.586 -19.592 1.00 56.81 269 TYR A N 1
ATOM 2192 C CA . TYR A 1 269 ? 14.572 -9.085 -18.786 1.00 56.81 269 TYR A CA 1
ATOM 2193 C C . TYR A 1 269 ? 15.874 -9.882 -18.930 1.00 56.81 269 TYR A C 1
ATOM 2195 O O . TYR A 1 269 ? 16.414 -10.418 -17.970 1.00 56.81 269 TYR A O 1
ATOM 2203 N N . SER A 1 270 ? 16.509 -9.739 -20.090 1.00 49.38 270 SER A N 1
ATOM 2204 C CA . SER A 1 270 ? 17.973 -9.584 -20.158 1.00 49.38 270 SER A CA 1
ATOM 2205 C C . SER A 1 270 ? 18.436 -8.182 -19.682 1.00 49.38 270 SER A C 1
ATOM 2207 O O . SER A 1 270 ? 19.521 -7.737 -20.034 1.00 49.38 270 SER A O 1
ATOM 2209 N N . ILE A 1 271 ? 17.574 -7.438 -18.965 1.00 49.62 271 ILE A N 1
ATOM 2210 C CA . ILE A 1 271 ? 17.653 -5.985 -18.711 1.00 49.62 271 ILE A CA 1
ATOM 2211 C C . ILE A 1 271 ? 17.483 -5.626 -17.204 1.00 49.62 271 ILE A C 1
ATOM 2213 O O . ILE A 1 271 ? 17.879 -4.547 -16.790 1.00 49.62 271 ILE A O 1
ATOM 2217 N N . ALA A 1 272 ? 16.938 -6.494 -16.337 1.00 45.94 272 ALA A N 1
ATOM 2218 C CA . ALA A 1 272 ? 16.712 -6.174 -14.910 1.00 45.94 272 ALA A CA 1
ATOM 2219 C C . ALA A 1 272 ? 17.845 -6.647 -14.000 1.00 45.94 272 ALA A C 1
ATOM 2221 O O . ALA A 1 272 ? 17.887 -6.242 -12.840 1.00 45.94 272 ALA A O 1
ATOM 2222 N N . SER A 1 273 ? 18.698 -7.549 -14.487 1.00 50.72 273 SER A N 1
ATOM 2223 C CA . SER A 1 273 ? 19.545 -8.368 -13.625 1.00 50.72 273 SER A CA 1
ATOM 2224 C C . SER A 1 273 ? 20.808 -7.671 -13.133 1.00 50.72 273 SER A C 1
ATOM 2226 O O . SER A 1 273 ? 21.228 -7.981 -12.027 1.00 50.72 273 SER A O 1
ATOM 2228 N N . ASP A 1 274 ? 21.390 -6.720 -13.878 1.00 50.53 274 ASP A N 1
ATOM 2229 C CA . ASP A 1 274 ? 22.813 -6.413 -13.640 1.00 50.53 274 ASP A CA 1
ATOM 2230 C C . ASP A 1 274 ? 23.180 -4.937 -13.423 1.00 50.53 274 ASP A C 1
ATOM 2232 O O . ASP A 1 274 ? 24.299 -4.656 -13.000 1.00 50.53 274 ASP A O 1
ATOM 2236 N N . THR A 1 275 ? 22.275 -3.969 -13.630 1.00 58.56 275 THR A N 1
ATOM 2237 C CA . THR A 1 275 ? 22.564 -2.561 -13.284 1.00 58.56 275 THR A CA 1
ATOM 2238 C C . THR A 1 275 ? 21.341 -1.817 -12.746 1.00 58.56 275 THR A C 1
ATOM 2240 O O . THR A 1 275 ? 20.279 -1.790 -13.369 1.00 58.56 275 THR A O 1
ATOM 2243 N N . GLU A 1 276 ? 21.500 -1.145 -11.600 1.00 64.56 276 GLU A N 1
ATOM 2244 C CA . GLU A 1 276 ? 20.454 -0.338 -10.942 1.00 64.56 276 GLU A CA 1
ATOM 2245 C C . GLU A 1 276 ? 19.785 0.687 -11.883 1.00 64.56 276 GLU A C 1
ATOM 2247 O O . GLU A 1 276 ? 18.609 1.021 -11.720 1.00 64.56 276 GLU A O 1
ATOM 2252 N N . GLY A 1 277 ? 20.507 1.154 -12.909 1.00 69.31 277 GLY A N 1
ATOM 2253 C CA . GLY A 1 277 ? 20.004 2.107 -13.898 1.00 69.31 277 GLY A CA 1
ATOM 2254 C C . GLY A 1 277 ? 18.878 1.567 -14.789 1.00 69.31 277 GLY A C 1
ATOM 2255 O O . GLY A 1 277 ? 17.964 2.319 -15.131 1.00 69.31 277 GLY A O 1
ATOM 2256 N N . MET A 1 278 ? 18.886 0.276 -15.138 1.00 75.25 278 MET A N 1
ATOM 2257 C CA . MET A 1 278 ? 17.859 -0.293 -16.023 1.00 75.25 278 MET A CA 1
ATOM 2258 C C . MET A 1 278 ? 16.522 -0.514 -15.309 1.00 75.25 278 MET A C 1
ATOM 2260 O O . MET A 1 278 ? 15.469 -0.220 -15.879 1.00 75.25 278 MET A O 1
ATOM 2264 N N . ALA A 1 279 ? 16.544 -0.947 -14.044 1.00 80.12 279 ALA A N 1
ATOM 2265 C CA . ALA A 1 279 ? 15.329 -1.109 -13.241 1.00 80.12 279 ALA A CA 1
ATOM 2266 C C . ALA A 1 279 ? 14.572 0.222 -13.076 1.00 80.12 279 ALA A C 1
ATOM 2268 O O . ALA A 1 279 ? 13.346 0.272 -13.209 1.00 80.12 279 ALA A O 1
ATOM 2269 N N . TRP A 1 280 ? 15.311 1.317 -12.862 1.00 87.50 280 TRP A N 1
ATOM 2270 C CA . TRP A 1 280 ? 14.744 2.664 -12.802 1.00 87.50 280 TRP A CA 1
ATOM 2271 C C . TRP A 1 280 ? 14.077 3.075 -14.119 1.00 87.50 280 TRP A C 1
ATOM 2273 O O . TRP A 1 280 ? 12.972 3.625 -14.108 1.00 87.50 280 TRP A O 1
ATOM 2283 N N . GLU A 1 281 ? 14.713 2.795 -15.259 1.00 88.19 281 GLU A N 1
ATOM 2284 C CA . GLU A 1 281 ? 14.171 3.165 -16.567 1.00 88.19 281 GLU A CA 1
ATOM 2285 C C . GLU A 1 281 ? 12.874 2.415 -16.877 1.00 88.19 281 GLU A C 1
ATOM 2287 O O . GLU A 1 281 ? 11.891 3.031 -17.302 1.00 88.19 281 GLU A O 1
ATOM 2292 N N . VAL A 1 282 ? 12.828 1.107 -16.603 1.00 87.56 282 VAL A N 1
ATOM 2293 C CA . VAL A 1 282 ? 11.608 0.324 -16.830 1.00 87.56 282 VAL A CA 1
ATOM 2294 C C . VAL A 1 282 ? 10.488 0.771 -15.901 1.00 87.56 282 VAL A C 1
ATOM 2296 O O . VAL A 1 282 ? 9.371 0.997 -16.368 1.00 87.56 282 VAL A O 1
ATOM 2299 N N . TRP A 1 283 ? 10.770 0.997 -14.617 1.00 92.06 283 TRP A N 1
ATOM 2300 C CA . TRP A 1 283 ? 9.791 1.570 -13.690 1.00 92.06 283 TRP A CA 1
ATOM 2301 C C . TRP A 1 283 ? 9.232 2.905 -14.201 1.00 92.06 283 TRP A C 1
ATOM 2303 O O . TRP A 1 283 ? 8.013 3.110 -14.238 1.00 92.06 283 TRP A O 1
ATOM 2313 N N . ARG A 1 284 ? 10.111 3.807 -14.652 1.00 92.19 284 ARG A N 1
ATOM 2314 C CA . ARG A 1 284 ? 9.740 5.121 -15.190 1.00 92.19 284 ARG A CA 1
ATOM 2315 C C . ARG A 1 284 ? 8.862 4.988 -16.432 1.00 92.19 284 ARG A C 1
ATOM 2317 O O . ARG A 1 284 ? 7.837 5.669 -16.538 1.00 92.19 284 ARG A O 1
ATOM 2324 N N . MET A 1 285 ? 9.239 4.102 -17.353 1.00 92.38 285 MET A N 1
ATOM 2325 C CA . MET A 1 285 ? 8.474 3.789 -18.559 1.00 92.38 285 MET A CA 1
ATOM 2326 C C . MET A 1 285 ? 7.088 3.241 -18.207 1.00 92.38 285 ME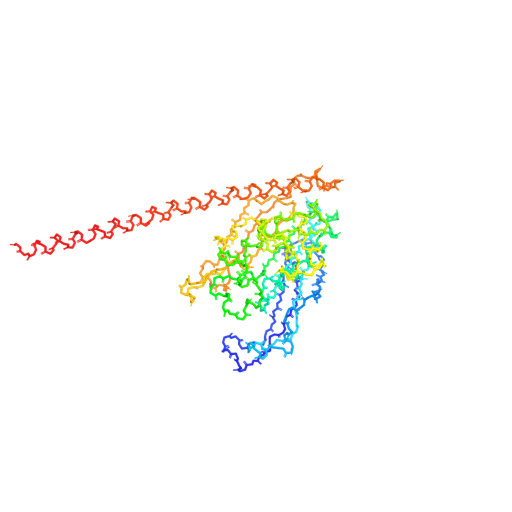T A C 1
ATOM 2328 O O . MET A 1 285 ? 6.091 3.786 -18.685 1.00 92.38 285 MET A O 1
ATOM 2332 N N . ARG A 1 286 ? 7.005 2.228 -17.334 1.00 91.94 286 ARG A N 1
ATOM 2333 C CA . ARG A 1 286 ? 5.744 1.593 -16.915 1.00 91.94 286 ARG A CA 1
ATOM 2334 C C . ARG A 1 286 ? 4.810 2.580 -16.226 1.00 91.94 286 ARG A C 1
ATOM 2336 O O . ARG A 1 286 ? 3.639 2.662 -16.594 1.00 91.94 286 ARG A O 1
ATOM 2343 N N . ARG A 1 287 ? 5.318 3.411 -15.309 1.00 93.19 287 ARG A N 1
ATOM 2344 C CA . ARG A 1 287 ? 4.521 4.481 -14.681 1.00 93.19 287 ARG A CA 1
ATOM 2345 C C . ARG A 1 287 ? 3.988 5.477 -15.705 1.00 93.19 287 ARG A C 1
ATOM 2347 O O . ARG A 1 287 ? 2.814 5.835 -15.651 1.00 93.19 287 ARG A O 1
ATOM 2354 N N . LYS A 1 288 ? 4.824 5.927 -16.648 1.00 93.75 288 LYS A N 1
ATOM 2355 C CA . LYS A 1 288 ? 4.407 6.870 -17.700 1.00 93.75 288 LYS A CA 1
ATOM 2356 C C . LYS A 1 288 ? 3.349 6.259 -18.618 1.00 93.75 288 LYS A C 1
ATOM 2358 O O . LYS A 1 288 ? 2.371 6.925 -18.957 1.00 93.75 288 LYS A O 1
ATOM 2363 N N . GLU A 1 289 ? 3.545 5.007 -19.016 1.00 93.12 289 GLU A N 1
ATOM 2364 C CA . GLU A 1 289 ? 2.609 4.249 -19.839 1.00 93.12 289 GLU A CA 1
ATOM 2365 C C . GLU A 1 289 ? 1.244 4.132 -19.156 1.00 93.12 289 GLU A C 1
ATOM 2367 O O . GLU A 1 289 ? 0.230 4.526 -19.739 1.00 93.12 289 GLU A O 1
ATOM 2372 N N . TRP A 1 290 ? 1.219 3.653 -17.911 1.00 92.25 290 TRP A N 1
ATOM 2373 C CA . TRP A 1 290 ? -0.021 3.468 -17.164 1.00 92.25 290 TRP A CA 1
ATOM 2374 C C . TRP A 1 290 ? -0.712 4.784 -16.860 1.00 92.25 290 TRP A C 1
ATOM 2376 O O . TRP A 1 290 ? -1.908 4.893 -17.106 1.00 92.25 290 TRP A O 1
ATOM 2386 N N . LYS A 1 291 ? 0.025 5.828 -16.475 1.00 92.31 291 LYS A N 1
ATOM 2387 C CA . LYS A 1 291 ? -0.557 7.163 -16.300 1.00 92.31 291 LYS A CA 1
ATOM 2388 C C . LYS A 1 291 ? -1.288 7.635 -17.562 1.00 92.31 291 LYS A C 1
ATOM 2390 O O . LYS A 1 291 ? -2.447 8.033 -17.485 1.00 92.31 291 LYS A O 1
ATOM 2395 N N . LYS A 1 292 ? -0.666 7.491 -18.738 1.00 93.88 292 LYS A N 1
ATOM 2396 C CA . LYS A 1 292 ? -1.282 7.858 -20.025 1.00 93.88 292 LYS A CA 1
ATOM 2397 C C . LYS A 1 292 ? -2.510 7.003 -20.359 1.00 93.88 292 LYS A C 1
ATOM 2399 O O . LYS A 1 292 ? -3.480 7.519 -20.915 1.00 93.88 292 LYS A O 1
ATOM 2404 N N . ARG A 1 293 ? -2.474 5.696 -20.075 1.00 92.69 293 ARG A N 1
ATOM 2405 C CA . ARG A 1 293 ? -3.628 4.797 -20.273 1.00 92.69 293 ARG A CA 1
ATOM 2406 C C . ARG A 1 293 ? -4.795 5.212 -19.376 1.00 92.69 293 ARG A C 1
ATOM 2408 O O . ARG A 1 293 ? -5.903 5.394 -19.874 1.00 92.69 293 ARG A O 1
ATOM 2415 N N . LEU A 1 294 ? -4.525 5.449 -18.096 1.00 91.44 294 LEU A N 1
ATOM 2416 C CA . LEU A 1 294 ? -5.519 5.850 -17.103 1.00 91.44 294 LEU A CA 1
ATOM 2417 C C . LEU A 1 294 ? -6.147 7.211 -17.437 1.00 91.44 294 LEU A C 1
ATOM 2419 O O . LEU A 1 294 ? -7.366 7.343 -17.390 1.00 91.44 294 LEU A O 1
ATOM 2423 N N . GLU A 1 295 ? -5.354 8.198 -17.861 1.00 91.25 295 GLU A N 1
ATOM 2424 C CA . GLU A 1 295 ? -5.860 9.505 -18.315 1.00 91.25 295 GLU A CA 1
ATOM 2425 C C . GLU A 1 295 ? -6.837 9.364 -19.495 1.00 91.25 295 GLU A C 1
ATOM 2427 O O . GLU A 1 295 ? -7.926 9.943 -19.479 1.00 91.25 295 GLU A O 1
ATOM 2432 N N . LYS A 1 296 ? -6.499 8.535 -20.493 1.00 92.31 296 LYS A N 1
ATOM 2433 C CA . LYS A 1 296 ? -7.391 8.249 -21.630 1.00 92.31 296 LYS A CA 1
ATOM 2434 C C . LYS A 1 296 ? -8.685 7.567 -21.198 1.00 92.31 296 LYS A C 1
ATOM 2436 O O . LYS A 1 296 ? -9.755 7.882 -21.719 1.00 92.31 296 LYS A O 1
ATOM 2441 N N . GLU A 1 297 ? -8.607 6.624 -20.265 1.00 89.31 297 GLU A N 1
ATOM 2442 C CA . GLU A 1 297 ? -9.791 5.945 -19.748 1.00 89.31 297 GLU A CA 1
ATOM 2443 C C . GLU A 1 297 ? -10.719 6.902 -19.001 1.00 89.31 297 GLU A C 1
ATOM 2445 O O . GLU A 1 297 ? -11.931 6.875 -19.232 1.00 89.31 297 GLU A O 1
ATOM 2450 N N . VAL A 1 298 ? -10.165 7.769 -18.151 1.00 88.31 298 VAL A N 1
ATOM 2451 C CA . VAL A 1 298 ? -10.919 8.805 -17.431 1.00 88.31 298 VAL A CA 1
ATOM 2452 C C . VAL A 1 298 ? -11.620 9.733 -18.412 1.00 88.31 298 VAL A C 1
ATOM 2454 O O . VAL A 1 298 ? -12.818 9.977 -18.262 1.00 88.31 298 VAL A O 1
ATOM 2457 N N . GLU A 1 299 ? -10.919 10.187 -19.449 1.00 89.25 299 GLU A N 1
ATOM 2458 C CA . GLU A 1 299 ? -11.513 11.023 -20.491 1.00 89.25 299 GLU A CA 1
ATOM 2459 C C . GLU A 1 299 ? -12.659 10.288 -21.205 1.00 89.25 299 GLU A C 1
ATOM 2461 O O . GLU A 1 299 ? -13.767 10.809 -21.337 1.00 89.25 299 GLU A O 1
ATOM 2466 N N . SER A 1 300 ? -12.465 9.008 -21.543 1.00 86.50 300 SER A N 1
ATOM 2467 C CA . SER A 1 300 ? -13.520 8.180 -22.144 1.00 86.50 300 SER A CA 1
ATOM 2468 C C . SER A 1 300 ? -14.751 8.011 -21.237 1.00 86.50 300 SER A C 1
ATOM 2470 O O . SER A 1 300 ? -15.883 7.943 -21.729 1.00 86.50 300 SER A O 1
ATOM 2472 N N . LYS A 1 301 ? -14.553 7.919 -19.912 1.00 82.56 301 LYS A N 1
ATOM 2473 C CA . LYS A 1 301 ? -15.629 7.811 -18.913 1.00 82.56 301 LYS A CA 1
ATOM 2474 C C . LYS A 1 301 ? -16.368 9.146 -18.784 1.00 82.56 301 LYS A C 1
ATOM 2476 O O . LYS A 1 301 ? -17.598 9.150 -18.757 1.00 82.56 301 LYS A O 1
ATOM 2481 N N . ARG A 1 302 ? -15.648 10.276 -18.785 1.00 81.75 302 ARG A N 1
ATOM 2482 C CA . ARG A 1 302 ? -16.229 11.632 -18.757 1.00 81.75 302 ARG A CA 1
ATOM 2483 C C . ARG A 1 302 ? -17.099 11.908 -19.979 1.00 81.75 302 ARG A C 1
ATOM 2485 O O . ARG A 1 302 ? -18.242 12.327 -19.812 1.00 81.75 302 ARG A O 1
ATOM 2492 N N . VAL A 1 303 ? -16.609 11.600 -21.181 1.00 77.88 303 VAL A N 1
ATOM 2493 C CA . VAL A 1 303 ? -17.363 11.776 -22.437 1.00 77.88 303 VAL A CA 1
ATOM 2494 C C . VAL A 1 303 ? -18.618 10.896 -22.478 1.00 77.88 303 VAL A C 1
ATOM 2496 O O . VAL A 1 303 ? -19.676 11.336 -22.928 1.00 77.88 303 VAL A O 1
ATOM 2499 N N . ARG A 1 304 ? -18.547 9.653 -21.983 1.00 72.19 304 ARG A N 1
ATOM 2500 C CA . ARG A 1 304 ? -19.734 8.784 -21.874 1.00 72.19 304 ARG A CA 1
ATOM 2501 C C . ARG A 1 304 ? -20.744 9.313 -20.855 1.00 72.19 304 ARG A C 1
ATOM 2503 O O . ARG A 1 304 ? -21.936 9.362 -21.150 1.00 72.19 304 ARG A O 1
ATOM 2510 N N . GLY A 1 305 ? -20.274 9.756 -19.690 1.00 70.06 305 GLY A N 1
ATOM 2511 C CA . GLY A 1 305 ? -21.124 10.309 -18.635 1.00 70.06 305 GLY A CA 1
ATOM 2512 C C . GLY A 1 305 ? -21.793 11.636 -19.007 1.00 70.06 305 GLY A C 1
ATOM 2513 O O . GLY A 1 305 ? -22.920 11.887 -18.581 1.00 70.06 305 GLY A O 1
ATOM 2514 N N . SER A 1 306 ? -21.139 12.482 -19.810 1.00 65.38 306 SER A N 1
ATOM 2515 C CA . SER A 1 306 ? -21.739 13.725 -20.312 1.00 65.38 306 SER A CA 1
ATOM 2516 C C . SER A 1 306 ? -22.824 13.445 -21.350 1.00 65.38 306 SER A C 1
ATOM 2518 O O . SER A 1 306 ? -23.924 13.979 -21.227 1.00 65.38 306 SER A O 1
ATOM 2520 N N . LYS A 1 307 ? -22.582 12.534 -22.303 1.00 61.47 307 LYS A N 1
ATOM 2521 C CA . LYS A 1 307 ? -23.603 12.096 -23.270 1.00 61.47 307 LYS A CA 1
ATOM 2522 C C . LYS A 1 307 ? -24.811 11.456 -22.583 1.00 61.47 307 LYS A C 1
ATOM 2524 O O . LYS A 1 307 ? -25.939 11.796 -22.924 1.00 61.47 307 LYS A O 1
ATOM 2529 N N . GLY A 1 308 ? -24.592 10.600 -21.581 1.00 52.56 308 GLY A N 1
ATOM 2530 C CA . GLY A 1 308 ? -25.674 10.000 -20.791 1.00 52.56 308 GLY A CA 1
ATOM 2531 C C . GLY A 1 308 ? -26.535 11.043 -20.070 1.00 52.56 308 GLY A C 1
ATOM 2532 O O . GLY A 1 308 ? -27.760 10.972 -20.130 1.00 52.56 308 GLY A O 1
ATOM 2533 N N . ARG A 1 309 ? -25.906 12.068 -19.475 1.00 54.91 309 ARG A N 1
ATOM 2534 C CA . ARG A 1 309 ? -26.620 13.188 -18.841 1.00 54.91 309 ARG A CA 1
ATOM 2535 C C . ARG A 1 309 ? -27.395 14.051 -19.836 1.00 54.91 309 ARG A C 1
ATOM 2537 O O . ARG A 1 309 ? -28.511 14.448 -19.523 1.00 54.91 309 ARG A O 1
ATOM 2544 N N . VAL A 1 310 ? -26.848 14.311 -21.026 1.00 62.00 310 VAL A N 1
ATOM 2545 C CA . VAL A 1 310 ? -27.542 15.064 -22.089 1.00 62.00 310 VAL A CA 1
ATOM 2546 C C . VAL A 1 310 ? -28.757 14.291 -22.608 1.00 62.00 310 VAL A C 1
ATOM 2548 O O . VAL A 1 310 ? -29.827 14.871 -22.753 1.00 62.00 310 VAL A O 1
ATOM 2551 N N . VAL A 1 311 ? -28.633 12.978 -22.823 1.00 56.72 311 VAL A N 1
ATOM 2552 C CA . VAL A 1 311 ? -29.754 12.124 -23.257 1.00 56.72 311 VAL A CA 1
ATOM 2553 C C . VAL A 1 311 ? -30.847 12.045 -22.185 1.00 56.72 311 VAL A C 1
ATOM 2555 O O . VAL A 1 311 ? -32.024 12.168 -22.516 1.00 56.72 311 VAL A O 1
ATOM 2558 N N . GLN A 1 312 ? -30.481 11.921 -20.903 1.00 49.69 312 GLN A N 1
ATOM 2559 C CA . GLN A 1 312 ? -31.444 11.990 -19.795 1.00 49.69 312 GLN A CA 1
ATOM 2560 C C . GLN A 1 312 ? -32.155 13.349 -19.730 1.00 49.69 312 GLN A C 1
ATOM 2562 O O . GLN A 1 312 ? -33.368 13.388 -19.544 1.00 49.69 312 GLN A O 1
ATOM 2567 N N . TRP A 1 313 ? -31.433 14.452 -19.944 1.00 54.72 313 TRP A N 1
ATOM 2568 C CA . TRP A 1 313 ? -32.014 15.798 -19.989 1.00 54.72 313 TRP A CA 1
ATOM 2569 C C . TRP A 1 313 ? -32.986 15.989 -21.157 1.00 54.72 313 TRP A C 1
ATOM 2571 O O . TRP A 1 313 ? -34.084 16.503 -20.957 1.00 54.72 313 TRP A O 1
ATOM 2581 N N . ILE A 1 314 ? -32.623 15.540 -22.363 1.00 65.94 314 ILE A N 1
ATOM 2582 C CA . ILE A 1 314 ? -33.499 15.606 -23.544 1.00 65.94 314 ILE A CA 1
ATOM 2583 C C . ILE A 1 314 ? -34.758 14.758 -23.326 1.00 65.94 314 ILE A C 1
ATOM 2585 O O . ILE A 1 314 ? -35.860 15.219 -23.617 1.00 65.94 314 ILE A O 1
ATOM 2589 N N . GLY A 1 315 ? -34.613 13.554 -22.761 1.00 52.84 315 GLY A N 1
ATOM 2590 C CA . GLY A 1 315 ? -35.748 12.703 -22.400 1.00 52.84 315 GLY A CA 1
ATOM 2591 C C . GLY A 1 315 ? -36.682 13.368 -21.385 1.00 52.84 315 GLY A C 1
ATOM 2592 O O . GLY A 1 315 ? -37.898 13.339 -21.560 1.00 52.84 315 GLY A O 1
ATOM 2593 N N . PHE A 1 316 ? -36.125 14.036 -20.371 1.00 56.53 316 PHE A N 1
ATOM 2594 C CA . PHE A 1 316 ? -36.906 14.768 -19.373 1.00 56.53 316 PHE A CA 1
ATOM 2595 C C . PHE A 1 316 ? -37.685 15.927 -20.013 1.00 56.53 316 PHE A C 1
ATOM 2597 O O . PHE A 1 316 ? -38.898 16.022 -19.847 1.00 56.53 316 PHE A O 1
ATOM 2604 N N . VAL A 1 317 ? -37.032 16.759 -20.830 1.00 63.84 317 VAL A N 1
ATOM 2605 C CA . VAL A 1 317 ? -37.690 17.879 -21.529 1.00 63.84 317 VAL A CA 1
ATOM 2606 C C . VAL A 1 317 ? -38.791 17.387 -22.476 1.00 63.84 317 VAL A C 1
ATOM 2608 O O . VAL A 1 317 ? -39.877 17.963 -22.493 1.00 63.84 317 VAL A O 1
ATOM 2611 N N . ALA A 1 318 ? -38.567 16.295 -23.212 1.00 62.97 318 ALA A N 1
ATOM 2612 C CA . ALA A 1 318 ? -39.567 15.722 -24.115 1.00 62.97 318 ALA A CA 1
ATOM 2613 C C . ALA A 1 318 ? -40.836 15.252 -23.377 1.00 62.97 318 ALA A C 1
ATOM 2615 O O . ALA A 1 318 ? -41.946 15.485 -23.856 1.00 62.97 318 ALA A O 1
ATOM 2616 N N . VAL A 1 319 ? -40.690 14.656 -22.187 1.00 65.31 319 VAL A N 1
ATOM 2617 C CA . VAL A 1 319 ? -41.825 14.248 -21.340 1.00 65.31 319 VAL A CA 1
ATOM 2618 C C . VAL A 1 319 ? -42.620 15.464 -20.857 1.00 65.31 319 VAL A C 1
ATOM 2620 O O . VAL A 1 319 ? -43.847 15.464 -20.944 1.00 65.31 319 VAL A O 1
ATOM 2623 N N . PHE A 1 320 ? -41.952 16.533 -20.418 1.00 57.75 320 PHE A N 1
ATOM 2624 C CA . PHE A 1 320 ? -42.638 17.753 -19.973 1.00 57.75 320 PHE A CA 1
ATOM 2625 C C . PHE A 1 320 ? -43.353 18.487 -21.113 1.00 57.75 320 PHE A C 1
ATOM 2627 O O . PHE A 1 320 ? -44.466 18.974 -20.918 1.00 57.75 320 PHE A O 1
ATOM 2634 N N . VAL A 1 321 ? -42.772 18.513 -22.315 1.00 65.69 321 VAL A N 1
ATOM 2635 C CA . VAL A 1 321 ? -43.427 19.080 -23.506 1.00 65.69 321 VAL A CA 1
ATOM 2636 C C . VAL A 1 321 ? -44.648 18.246 -23.908 1.00 65.69 321 VAL A C 1
ATOM 2638 O O . VAL A 1 321 ? -45.706 18.810 -24.180 1.00 65.69 321 VAL A O 1
ATOM 2641 N N . ALA A 1 322 ? -44.557 16.913 -23.878 1.00 62.00 322 ALA A N 1
ATOM 2642 C CA . ALA A 1 322 ? -45.687 16.033 -24.181 1.00 62.00 322 ALA A CA 1
ATOM 2643 C C . ALA A 1 322 ? -46.839 16.181 -23.168 1.00 62.00 322 ALA A C 1
ATOM 2645 O O . ALA A 1 322 ? -48.003 16.256 -23.566 1.00 62.00 322 ALA A O 1
ATOM 2646 N N . ILE A 1 323 ? -46.526 16.291 -21.871 1.00 64.94 323 ILE A N 1
ATOM 2647 C CA . ILE A 1 323 ? -47.520 16.552 -20.817 1.00 64.94 323 ILE A CA 1
ATOM 2648 C C . ILE A 1 323 ? -48.142 17.942 -20.999 1.00 64.94 323 ILE A C 1
ATOM 2650 O O . ILE A 1 323 ? -49.364 18.074 -20.950 1.00 64.94 323 ILE A O 1
ATOM 2654 N N . GLY A 1 324 ? -47.333 18.969 -21.276 1.00 58.91 324 GLY A N 1
ATOM 2655 C CA . GLY A 1 324 ? -47.815 20.330 -21.527 1.00 58.91 324 GLY A CA 1
ATOM 2656 C C . GLY A 1 324 ? -48.774 20.416 -22.719 1.00 58.91 324 GLY A C 1
ATOM 2657 O O . GLY A 1 324 ? -49.846 21.012 -22.609 1.00 58.91 324 GLY A O 1
ATOM 2658 N N . ILE A 1 325 ? -48.448 19.751 -23.832 1.00 64.62 325 ILE A N 1
ATOM 2659 C CA . ILE A 1 325 ? -49.310 19.683 -25.026 1.00 64.62 325 ILE A CA 1
ATOM 2660 C C . ILE A 1 325 ? -50.586 18.870 -24.747 1.00 64.62 325 ILE A C 1
ATOM 2662 O O . ILE A 1 325 ? -51.671 19.255 -25.188 1.00 64.62 325 ILE A O 1
ATOM 2666 N N . GLY A 1 326 ? -50.493 17.775 -23.987 1.00 58.84 326 GLY A N 1
ATOM 2667 C CA . GLY A 1 326 ? -51.651 16.964 -23.593 1.00 58.84 326 GLY A CA 1
ATOM 2668 C C . GLY A 1 326 ? -52.637 17.708 -22.685 1.00 58.84 326 GLY A C 1
ATOM 2669 O O . GLY A 1 326 ? -53.849 17.557 -22.836 1.00 58.84 326 GLY A O 1
ATOM 2670 N N . VAL A 1 327 ? -52.137 18.556 -21.781 1.00 54.88 327 VAL A N 1
ATOM 2671 C CA . VAL A 1 327 ? -52.965 19.411 -20.914 1.00 54.88 327 VAL A CA 1
ATOM 2672 C C . VAL A 1 327 ? -53.596 20.563 -21.702 1.00 54.88 327 VAL A C 1
ATOM 2674 O O . VAL A 1 327 ? -54.765 20.874 -21.479 1.00 54.88 327 VAL A O 1
ATOM 2677 N N . ALA A 1 328 ? -52.876 21.152 -22.663 1.00 52.34 328 ALA A N 1
ATOM 2678 C CA . ALA A 1 328 ? -53.414 22.198 -23.535 1.00 52.34 328 ALA A CA 1
ATOM 2679 C C . ALA A 1 328 ? -54.541 21.680 -24.450 1.00 52.34 328 ALA A C 1
ATOM 2681 O O . ALA A 1 328 ? -55.552 22.355 -24.616 1.00 52.34 328 ALA A O 1
ATOM 2682 N N . ARG A 1 329 ? -54.428 20.448 -24.968 1.00 54.16 329 ARG A N 1
ATOM 2683 C CA . ARG A 1 329 ? -55.478 19.799 -25.779 1.00 54.16 329 ARG A CA 1
ATOM 2684 C C . ARG A 1 329 ? -56.741 19.403 -25.011 1.00 54.16 329 ARG A C 1
ATOM 2686 O O . ARG A 1 329 ? -57.743 19.124 -25.645 1.00 54.16 329 ARG A O 1
ATOM 2693 N N . LYS A 1 330 ? -56.708 19.356 -23.675 1.00 51.00 330 LYS A N 1
ATOM 2694 C CA . LYS A 1 330 ? -57.900 19.113 -22.838 1.00 51.00 330 LYS A CA 1
ATOM 2695 C C . LYS A 1 330 ? -58.659 20.394 -22.467 1.00 51.00 330 LYS A C 1
ATOM 2697 O O . LYS A 1 330 ? -59.666 20.308 -21.770 1.00 51.00 330 LYS A O 1
ATOM 2702 N N . ARG A 1 331 ? -58.148 21.568 -22.851 1.00 50.31 331 ARG A N 1
ATOM 2703 C CA . ARG A 1 331 ? -58.721 22.887 -22.524 1.00 50.31 331 ARG A CA 1
ATOM 2704 C C . ARG A 1 331 ? -59.191 23.680 -23.752 1.00 50.31 331 ARG A C 1
ATOM 2706 O O . ARG A 1 331 ? -59.594 24.828 -23.595 1.00 50.31 331 ARG A O 1
ATOM 2713 N N . LEU A 1 332 ? -59.143 23.066 -24.930 1.00 44.78 332 LEU A N 1
ATOM 2714 C CA . LEU A 1 332 ? -59.822 23.476 -26.161 1.00 44.78 332 LEU A CA 1
ATOM 2715 C C . LEU A 1 332 ? -60.840 22.387 -26.489 1.00 44.78 332 LEU A C 1
ATOM 2717 O O . LEU A 1 332 ? -61.923 22.748 -26.991 1.00 44.78 332 LEU A O 1
#

Sequence (332 aa):
MKWKGGFVCEFIEIESEKRHDRDQGGGVHGNAIFSKYDVDFRVLDHKHQPFNWEKDCDKLNEPRKGRRVTLVAEIKTAFGPPILCYCVHLEVFCGLIGRVNQFSEILSDSVIHASTHPYQLILGDLNTKSHSIARLSSFSRDRYCVLSLGMSESEWWDKNLLSWHACSGDTNMYLKYGGIWPVFALARTALSGFTPKVLTDARNPGFYDPWHPFYDVTINYPRYYALYSAKLDWTLVRGFNVIKRWIGNDDYSASDHKYLMIEVVFDDYSIASDTEGMAWEVWRMRRKEWKKRLEKEVESKRVRGSKGRVVQWIGFVAVFVAIGIGVARKRL

InterPro domains:
  IPR005135 Endonuclease/exonuclease/phosphatase [PF03372] (23-257)
  IPR036691 Endonuclease/exonuclease/phosphatase superfamily [G3DSA:3.60.10.10] (2-269)
  IPR036691 Endonuclease/exonuclease/phosphatase superfamily [SSF56219] (21-263)

pLDDT: mean 87.44, std 13.78, range [44.78, 98.88]

Radius of gyration: 23.18 Å; chains: 1; bounding box: 83×56×52 Å